Protein AF-A0A9E9LZF0-F1 (afdb_monomer_lite)

Structure (mmCIF, N/CA/C/O backbone):
data_AF-A0A9E9LZF0-F1
#
_entry.id   AF-A0A9E9LZF0-F1
#
loop_
_atom_site.group_PDB
_atom_site.id
_atom_site.type_symbol
_atom_site.label_atom_id
_atom_site.label_alt_id
_atom_site.label_comp_id
_atom_site.label_asym_id
_atom_site.label_entity_id
_atom_site.label_seq_id
_atom_site.pdbx_PDB_ins_code
_atom_site.Cartn_x
_atom_site.Cartn_y
_atom_site.Cartn_z
_atom_site.occupancy
_atom_site.B_iso_or_equiv
_atom_site.auth_seq_id
_atom_site.auth_comp_id
_atom_site.auth_asym_id
_atom_site.auth_atom_id
_atom_site.pdbx_PDB_model_num
ATOM 1 N N . MET A 1 1 ? 22.174 2.435 -9.859 1.00 89.44 1 MET A N 1
ATOM 2 C CA . MET A 1 1 ? 22.225 1.382 -10.898 1.00 89.44 1 MET A CA 1
ATOM 3 C C . MET A 1 1 ? 23.054 1.919 -12.052 1.00 89.44 1 MET A C 1
ATOM 5 O O . MET A 1 1 ? 22.879 3.088 -12.368 1.00 89.44 1 MET A O 1
ATOM 9 N N . ASP A 1 2 ? 23.957 1.124 -12.627 1.00 94.62 2 ASP A N 1
ATOM 10 C CA . ASP A 1 2 ? 24.684 1.514 -13.844 1.00 94.62 2 ASP A CA 1
ATOM 11 C C . ASP A 1 2 ? 23.893 1.166 -15.119 1.00 94.62 2 ASP A C 1
ATOM 13 O O . ASP A 1 2 ? 22.931 0.394 -15.092 1.00 94.62 2 ASP A O 1
ATOM 17 N N . GLU A 1 3 ? 24.303 1.737 -16.249 1.00 94.44 3 GLU A N 1
ATOM 18 C CA . GLU A 1 3 ? 23.634 1.562 -17.542 1.00 94.44 3 GLU A CA 1
ATOM 19 C C . GLU A 1 3 ? 23.594 0.094 -17.998 1.00 94.44 3 GLU A C 1
ATOM 21 O O . GLU A 1 3 ? 22.570 -0.396 -18.475 1.00 94.44 3 GLU A O 1
ATOM 26 N N . LYS A 1 4 ? 24.677 -0.658 -17.769 1.00 95.75 4 LYS A N 1
ATOM 27 C CA . LYS A 1 4 ? 24.768 -2.083 -18.118 1.00 95.75 4 LYS A CA 1
ATOM 28 C C . LYS A 1 4 ? 23.733 -2.919 -17.362 1.00 95.75 4 LYS A C 1
ATOM 30 O O . LYS A 1 4 ? 23.148 -3.847 -17.923 1.00 95.75 4 LYS A O 1
ATOM 35 N N . THR A 1 5 ? 23.506 -2.605 -16.092 1.00 96.44 5 THR A N 1
ATOM 36 C CA . THR A 1 5 ? 22.507 -3.258 -15.243 1.00 96.44 5 THR A CA 1
ATOM 37 C C . THR A 1 5 ? 21.093 -2.884 -15.674 1.00 96.44 5 THR A C 1
ATOM 39 O O . THR A 1 5 ? 20.235 -3.766 -15.745 1.00 96.44 5 THR A O 1
ATOM 42 N N . ALA A 1 6 ? 20.856 -1.619 -16.033 1.00 95.94 6 ALA A N 1
ATOM 43 C CA . ALA A 1 6 ? 19.570 -1.177 -16.570 1.00 95.94 6 ALA A CA 1
ATOM 44 C C . ALA A 1 6 ? 19.224 -1.921 -17.873 1.00 95.94 6 ALA A C 1
ATOM 46 O O . ALA A 1 6 ? 18.156 -2.522 -17.968 1.00 95.94 6 ALA A O 1
ATOM 47 N N . ILE A 1 7 ? 20.161 -2.003 -18.825 1.00 96.44 7 ILE A N 1
ATOM 48 C CA . ILE A 1 7 ? 19.982 -2.749 -20.085 1.00 96.44 7 ILE A CA 1
ATOM 49 C C . ILE A 1 7 ? 19.660 -4.225 -19.823 1.00 96.44 7 ILE A C 1
ATOM 51 O O . ILE A 1 7 ? 18.734 -4.775 -20.416 1.00 96.44 7 ILE A O 1
ATOM 55 N N . ARG A 1 8 ? 20.399 -4.885 -18.920 1.00 97.25 8 ARG A N 1
ATOM 56 C CA . ARG A 1 8 ? 20.135 -6.290 -18.560 1.00 97.25 8 ARG A CA 1
ATOM 57 C C . ARG A 1 8 ? 18.734 -6.488 -17.991 1.00 97.25 8 ARG A C 1
ATOM 59 O O . ARG A 1 8 ? 18.087 -7.468 -18.342 1.00 97.25 8 ARG A O 1
ATOM 66 N N . THR A 1 9 ? 18.287 -5.565 -17.146 1.00 97.38 9 THR A N 1
ATOM 67 C CA . THR A 1 9 ? 16.958 -5.603 -16.523 1.00 97.38 9 THR A CA 1
ATOM 68 C C . THR A 1 9 ? 15.858 -5.486 -17.580 1.00 97.38 9 THR A C 1
ATOM 70 O O . THR A 1 9 ? 14.936 -6.293 -17.602 1.00 97.38 9 THR A O 1
ATOM 73 N N . ILE A 1 10 ? 15.997 -4.553 -18.524 1.00 97.81 10 ILE A N 1
ATOM 74 C CA . ILE A 1 10 ? 15.029 -4.358 -19.614 1.00 97.81 10 ILE A CA 1
ATOM 75 C C . ILE A 1 10 ? 15.016 -5.545 -20.582 1.00 97.81 10 ILE A C 1
ATOM 77 O O . ILE A 1 10 ? 13.952 -6.001 -20.989 1.00 97.81 10 ILE A O 1
ATOM 81 N N . ASN A 1 11 ? 16.185 -6.097 -20.917 1.00 97.69 11 ASN A N 1
ATOM 82 C CA . ASN A 1 11 ? 16.273 -7.294 -21.757 1.00 97.69 11 ASN A CA 1
ATOM 83 C C . ASN A 1 11 ? 15.667 -8.528 -21.080 1.00 97.69 11 ASN A C 1
ATOM 85 O O . ASN A 1 11 ? 15.156 -9.410 -21.762 1.00 97.69 11 ASN A O 1
ATOM 89 N N . TRP A 1 12 ? 15.745 -8.614 -19.753 1.00 97.81 12 TRP A N 1
ATOM 90 C CA . TRP A 1 12 ? 15.084 -9.672 -18.999 1.00 97.81 12 TRP A CA 1
ATOM 91 C C . TRP A 1 12 ? 13.557 -9.529 -19.055 1.00 97.81 12 TRP A C 1
ATOM 93 O O . TRP A 1 12 ? 12.905 -10.502 -19.419 1.00 97.81 12 TRP A O 1
ATOM 103 N N . LEU A 1 13 ? 13.008 -8.329 -18.826 1.00 97.69 13 LEU A N 1
ATOM 104 C CA . LEU A 1 13 ? 11.565 -8.075 -18.972 1.00 97.69 13 LEU A CA 1
ATOM 105 C C . LEU A 1 13 ? 11.061 -8.398 -20.379 1.00 97.69 13 LEU A C 1
ATOM 107 O O . LEU A 1 13 ? 10.050 -9.071 -20.527 1.00 97.69 13 LEU A O 1
ATOM 111 N N . ARG A 1 14 ? 11.807 -8.000 -21.415 1.00 97.69 14 ARG A N 1
ATOM 112 C CA . ARG A 1 14 ? 11.469 -8.334 -22.805 1.00 97.69 14 ARG A CA 1
ATOM 113 C C . ARG A 1 14 ? 11.350 -9.843 -23.029 1.00 97.69 14 ARG A C 1
ATOM 115 O O . ARG A 1 14 ? 10.426 -10.290 -23.686 1.00 97.69 14 ARG A O 1
ATOM 122 N N . ARG A 1 15 ? 12.265 -10.636 -22.466 1.00 97.75 15 ARG A N 1
ATOM 123 C CA . ARG A 1 15 ? 12.218 -12.102 -22.597 1.00 97.75 15 ARG A CA 1
ATOM 124 C C . ARG A 1 15 ? 11.031 -12.723 -21.868 1.00 97.75 15 ARG A C 1
ATOM 126 O O . ARG A 1 15 ? 10.563 -13.767 -22.305 1.00 97.75 15 ARG A O 1
ATOM 133 N N . LEU A 1 16 ? 10.609 -12.148 -20.742 1.00 97.25 16 LEU A N 1
ATOM 134 C CA . LEU A 1 16 ? 9.408 -12.604 -20.038 1.00 97.25 16 LEU A CA 1
ATOM 135 C C . LEU A 1 16 ? 8.158 -12.312 -20.866 1.00 97.25 16 LEU A C 1
ATOM 137 O O . LEU A 1 16 ? 7.323 -13.192 -21.045 1.00 97.25 16 LEU A O 1
ATOM 141 N N . ASP A 1 17 ? 8.079 -11.108 -21.424 1.00 95.56 17 ASP A N 1
ATOM 142 C CA . ASP A 1 17 ? 6.998 -10.685 -22.310 1.00 95.56 17 ASP A CA 1
ATOM 143 C C . ASP A 1 17 ? 6.891 -11.577 -23.561 1.00 95.56 17 ASP A C 1
ATOM 145 O O . ASP A 1 17 ? 5.844 -12.168 -23.806 1.00 95.56 17 ASP A O 1
ATOM 149 N N . GLU A 1 18 ? 8.004 -11.809 -24.267 1.00 95.81 18 GLU A N 1
ATOM 150 C CA . GLU A 1 18 ? 8.071 -12.692 -25.447 1.00 95.81 18 GLU A CA 1
ATOM 151 C C . GLU A 1 18 ? 7.594 -14.131 -25.162 1.00 95.81 18 GLU A C 1
ATOM 153 O O . GLU A 1 18 ? 7.150 -14.838 -26.069 1.00 95.81 18 GLU A O 1
ATOM 158 N N . LYS A 1 19 ? 7.686 -14.582 -23.905 1.00 96.75 19 LYS A N 1
ATOM 159 C CA . LYS A 1 19 ? 7.234 -15.907 -23.460 1.00 96.75 19 LYS A CA 1
ATOM 160 C C . LYS A 1 19 ? 5.825 -15.918 -22.867 1.00 96.75 19 LYS A C 1
ATOM 162 O O . LYS A 1 19 ? 5.338 -16.995 -22.535 1.00 96.75 19 LYS A O 1
ATOM 167 N N . ASN A 1 20 ? 5.168 -14.765 -22.744 1.00 92.25 20 ASN A N 1
ATOM 168 C CA . ASN A 1 20 ? 3.937 -14.584 -21.966 1.00 92.25 20 ASN A CA 1
ATOM 169 C C . ASN A 1 20 ? 4.081 -15.021 -20.492 1.00 92.25 20 ASN A C 1
ATOM 171 O O . ASN A 1 20 ? 3.135 -15.524 -19.892 1.00 92.25 20 ASN A O 1
ATOM 175 N N . GLU A 1 21 ? 5.274 -14.846 -19.920 1.00 95.31 21 GLU A N 1
ATOM 176 C CA . GLU A 1 21 ? 5.611 -15.173 -18.524 1.00 95.31 21 GLU A CA 1
ATOM 177 C C . GLU A 1 21 ? 5.733 -13.915 -17.648 1.00 95.31 21 GLU A C 1
ATOM 179 O O . GLU A 1 21 ? 6.100 -14.017 -16.483 1.00 95.31 21 GLU A O 1
ATOM 184 N N . MET A 1 22 ? 5.484 -12.723 -18.201 1.00 95.75 22 MET A N 1
ATOM 185 C CA . MET A 1 22 ? 5.600 -11.476 -17.450 1.00 95.75 22 MET A CA 1
ATOM 186 C C . MET A 1 22 ? 4.438 -11.314 -16.469 1.00 95.75 22 MET A C 1
ATOM 188 O O . MET A 1 22 ? 3.269 -11.386 -16.853 1.00 95.75 22 MET A O 1
ATOM 192 N N . GLU A 1 23 ? 4.771 -11.014 -15.219 1.00 94.94 23 GLU A N 1
ATOM 193 C CA . GLU A 1 23 ? 3.824 -10.719 -14.151 1.00 94.94 23 GLU A CA 1
ATOM 194 C C . GLU A 1 23 ? 3.950 -9.263 -13.678 1.00 94.94 23 GLU A C 1
ATOM 196 O O . GLU A 1 23 ? 4.893 -8.526 -13.978 1.00 94.94 23 GLU A O 1
ATOM 201 N N . MET A 1 24 ? 2.956 -8.808 -12.922 1.00 94.25 24 MET A N 1
ATOM 202 C CA . MET A 1 24 ? 2.927 -7.459 -12.352 1.00 94.25 24 MET A CA 1
ATOM 203 C C . MET A 1 24 ? 4.058 -7.253 -11.328 1.00 94.25 24 MET A C 1
ATOM 205 O O . MET A 1 24 ? 4.663 -6.179 -11.237 1.00 94.25 24 MET A O 1
ATOM 209 N N . GLU A 1 25 ? 4.391 -8.317 -10.611 1.00 95.62 25 GLU A N 1
ATOM 210 C CA . GLU A 1 25 ? 5.455 -8.417 -9.628 1.00 95.62 25 GLU A CA 1
ATOM 211 C C . GLU A 1 25 ? 6.838 -8.159 -10.242 1.00 95.62 25 GLU A C 1
ATOM 213 O O . GLU A 1 25 ? 7.700 -7.586 -9.568 1.00 95.62 25 GLU A O 1
ATOM 218 N N . ASP A 1 26 ? 7.045 -8.496 -11.520 1.00 96.50 26 ASP A N 1
ATOM 219 C CA . ASP A 1 26 ? 8.299 -8.236 -12.236 1.00 96.50 26 ASP A CA 1
ATOM 220 C C . ASP A 1 26 ? 8.538 -6.734 -12.431 1.00 96.50 26 ASP A C 1
ATOM 222 O O . ASP A 1 26 ? 9.658 -6.241 -12.258 1.00 96.50 26 ASP A O 1
ATOM 226 N N . LEU A 1 27 ? 7.475 -5.976 -12.724 1.00 97.19 27 LEU A N 1
ATOM 227 C CA . LEU A 1 27 ? 7.529 -4.515 -12.807 1.00 97.19 27 LEU A CA 1
ATOM 228 C C . LEU A 1 27 ? 7.707 -3.893 -11.420 1.00 97.19 27 LEU A C 1
ATOM 230 O O . LEU A 1 27 ? 8.538 -2.999 -11.236 1.00 97.19 27 LEU A O 1
ATOM 234 N N . LEU A 1 28 ? 6.976 -4.387 -10.419 1.00 96.38 28 LEU A N 1
ATOM 235 C CA . LEU A 1 28 ? 7.110 -3.919 -9.040 1.00 96.38 28 LEU A CA 1
ATOM 236 C C . LEU A 1 28 ? 8.494 -4.207 -8.453 1.00 96.38 28 LEU A C 1
ATOM 238 O O . LEU A 1 28 ? 8.990 -3.419 -7.649 1.00 96.38 28 LEU A O 1
ATOM 242 N N . ALA A 1 29 ? 9.179 -5.271 -8.871 1.00 95.75 29 ALA A N 1
ATOM 243 C CA . ALA A 1 29 ? 10.539 -5.558 -8.423 1.00 95.75 29 ALA A CA 1
ATOM 244 C C . ALA A 1 29 ? 11.522 -4.415 -8.742 1.00 95.75 29 ALA A C 1
ATOM 246 O O . ALA A 1 29 ? 12.487 -4.210 -7.995 1.00 95.75 29 ALA A O 1
ATOM 247 N N . LEU A 1 30 ? 11.258 -3.626 -9.790 1.00 96.75 30 LEU A N 1
ATOM 248 C CA . LEU A 1 30 ? 12.085 -2.480 -10.171 1.00 96.75 30 LEU A CA 1
ATOM 249 C C . LEU A 1 30 ? 12.088 -1.372 -9.110 1.00 96.75 30 LEU A C 1
ATOM 251 O O . LEU A 1 30 ? 13.109 -0.706 -8.921 1.00 96.75 30 LEU A O 1
ATOM 255 N N . VAL A 1 31 ? 10.996 -1.209 -8.352 1.00 96.25 31 VAL A N 1
ATOM 256 C CA . VAL A 1 31 ? 10.892 -0.161 -7.317 1.00 96.25 31 VAL A CA 1
ATOM 257 C C . VAL A 1 31 ? 11.812 -0.427 -6.124 1.00 96.25 31 VAL A C 1
ATOM 259 O O . VAL A 1 31 ? 12.130 0.487 -5.374 1.00 96.25 31 VAL A O 1
ATOM 262 N N . LYS A 1 32 ? 12.315 -1.659 -5.961 1.00 93.94 32 LYS A N 1
ATOM 263 C CA . LYS A 1 32 ? 13.282 -2.004 -4.904 1.00 93.94 32 LYS A CA 1
ATOM 264 C C . LYS A 1 32 ? 14.696 -1.503 -5.205 1.00 93.94 32 LYS A C 1
ATOM 266 O O . LYS A 1 32 ? 15.525 -1.421 -4.300 1.00 93.94 32 LYS A O 1
ATOM 271 N N . LYS A 1 33 ? 15.001 -1.210 -6.472 1.00 94.44 33 LYS A N 1
ATOM 272 C CA . LYS A 1 33 ? 16.289 -0.663 -6.928 1.00 94.44 33 LYS A CA 1
ATOM 273 C C . LYS A 1 33 ? 16.030 0.435 -7.966 1.00 94.44 33 LYS A C 1
ATOM 275 O O . LYS A 1 33 ? 16.408 0.262 -9.129 1.00 94.44 33 LYS A O 1
ATOM 280 N N . PRO A 1 34 ? 15.381 1.543 -7.564 1.00 95.12 34 PRO A N 1
ATOM 281 C CA . PRO A 1 34 ? 14.906 2.545 -8.503 1.00 95.12 34 PRO A CA 1
ATOM 282 C C . PRO A 1 34 ? 16.075 3.194 -9.246 1.00 95.12 34 PRO A C 1
ATOM 284 O O . PRO A 1 34 ? 17.159 3.410 -8.693 1.00 95.12 34 PRO A O 1
ATOM 287 N N . SER A 1 35 ? 15.864 3.495 -10.525 1.00 96.69 35 SER A N 1
ATOM 288 C CA . SER A 1 35 ? 16.834 4.227 -11.333 1.00 96.69 35 SER A CA 1
ATOM 289 C C . SER A 1 35 ? 16.151 4.946 -12.492 1.00 96.69 35 SER A C 1
ATOM 291 O O . SER A 1 35 ? 15.463 4.282 -13.271 1.00 96.69 35 SER A O 1
ATOM 293 N N . PRO A 1 36 ? 16.420 6.249 -12.703 1.00 97.25 36 PRO A N 1
ATOM 294 C CA . PRO A 1 36 ? 15.895 6.979 -13.858 1.00 97.25 36 PRO A CA 1
ATOM 295 C C . PRO A 1 36 ? 16.278 6.344 -15.206 1.00 97.25 36 PRO A C 1
ATOM 297 O O . PRO A 1 36 ? 15.549 6.476 -16.186 1.00 97.25 36 PRO A O 1
ATOM 300 N N . LEU A 1 37 ? 17.388 5.592 -15.253 1.00 97.56 37 LEU A N 1
ATOM 301 C CA . LEU A 1 37 ? 17.854 4.880 -16.449 1.00 97.56 37 LEU A CA 1
ATOM 302 C C . LEU A 1 37 ? 16.886 3.786 -16.925 1.00 97.56 37 LEU A C 1
ATOM 304 O O . LEU A 1 37 ? 16.951 3.390 -18.086 1.00 97.56 37 LEU A O 1
ATOM 308 N N . LEU A 1 38 ? 15.994 3.296 -16.059 1.00 97.56 38 LEU A N 1
ATOM 309 C CA . LEU A 1 38 ? 14.992 2.290 -16.421 1.00 97.56 38 LEU A CA 1
ATOM 310 C C . LEU A 1 38 ? 13.792 2.899 -17.151 1.00 97.56 38 LEU A C 1
ATOM 312 O O . LEU A 1 38 ? 13.169 2.215 -17.958 1.00 97.56 38 LEU A O 1
ATOM 316 N N . ALA A 1 39 ? 13.471 4.172 -16.903 1.00 97.25 39 ALA A N 1
ATOM 317 C CA . ALA A 1 39 ? 12.173 4.730 -17.266 1.00 97.25 39 ALA A CA 1
ATOM 318 C C . ALA A 1 39 ? 11.958 4.825 -18.785 1.00 97.25 39 ALA A C 1
ATOM 320 O O . ALA A 1 39 ? 10.992 4.285 -19.321 1.00 97.25 39 ALA A O 1
ATOM 321 N N . LYS A 1 40 ? 12.877 5.466 -19.520 1.00 97.31 40 LYS A N 1
ATOM 322 C CA . LYS A 1 40 ? 12.758 5.582 -20.985 1.00 97.31 40 LYS A CA 1
ATOM 323 C C . LYS A 1 40 ? 12.773 4.210 -21.688 1.00 97.31 40 LYS A C 1
ATOM 325 O O . LYS A 1 40 ? 11.885 3.981 -22.509 1.00 97.31 40 LYS A O 1
ATOM 330 N N . PRO A 1 41 ? 13.706 3.287 -21.385 1.00 97.69 41 PRO A N 1
ATOM 331 C CA . PRO A 1 41 ? 13.673 1.939 -21.950 1.00 97.69 41 PRO A CA 1
ATOM 332 C C . PRO A 1 41 ? 12.402 1.149 -21.622 1.00 97.69 41 PRO A C 1
ATOM 334 O O . PRO A 1 41 ? 11.897 0.458 -22.500 1.00 97.69 41 PRO A O 1
ATOM 337 N N . LEU A 1 42 ? 11.867 1.267 -20.402 1.00 98.06 42 LEU A N 1
ATOM 338 C CA . LEU A 1 42 ? 10.641 0.572 -20.004 1.00 98.06 42 LEU A CA 1
ATOM 339 C C . LEU A 1 42 ? 9.417 1.102 -20.761 1.00 98.06 42 LEU A C 1
ATOM 341 O O . LEU A 1 42 ? 8.625 0.311 -21.260 1.00 98.06 42 LEU A O 1
ATOM 345 N N . ARG A 1 43 ? 9.298 2.425 -20.935 1.00 97.31 43 ARG A N 1
ATOM 346 C CA . ARG A 1 43 ? 8.242 3.021 -21.775 1.00 97.31 43 ARG A CA 1
ATOM 347 C C . ARG A 1 43 ? 8.345 2.591 -23.236 1.00 97.31 43 ARG A C 1
ATOM 349 O O . ARG A 1 43 ? 7.325 2.394 -23.886 1.00 97.31 43 ARG A O 1
ATOM 356 N N . ASN A 1 44 ? 9.565 2.464 -23.759 1.00 97.44 44 ASN A N 1
ATOM 357 C CA . ASN A 1 44 ? 9.771 1.957 -25.114 1.00 97.44 44 ASN A CA 1
ATOM 358 C C . ASN A 1 44 ? 9.353 0.489 -25.217 1.00 97.44 44 ASN A C 1
ATOM 360 O O . ASN A 1 44 ? 8.574 0.171 -26.101 1.00 97.44 44 ASN A O 1
ATOM 364 N N . LEU A 1 45 ? 9.777 -0.366 -24.279 1.00 97.31 45 LEU A N 1
ATOM 365 C CA . LEU A 1 45 ? 9.354 -1.768 -24.240 1.00 97.31 45 LEU A CA 1
ATOM 366 C C . LEU A 1 45 ? 7.827 -1.889 -24.182 1.00 97.31 45 LEU A C 1
ATOM 368 O O . LEU A 1 45 ? 7.251 -2.612 -24.982 1.00 97.31 45 LEU A O 1
ATOM 372 N N . SER A 1 46 ? 7.177 -1.121 -23.304 1.00 96.50 46 SER A N 1
ATOM 373 C CA . SER A 1 46 ? 5.718 -1.106 -23.180 1.00 96.50 46 SER A CA 1
ATOM 374 C C . SER A 1 46 ? 5.001 -0.735 -24.480 1.00 96.50 46 SER A C 1
ATOM 376 O O . SER A 1 46 ? 3.907 -1.234 -24.723 1.00 96.50 46 SER A O 1
ATOM 378 N N . ARG A 1 47 ? 5.585 0.154 -25.293 1.00 95.69 47 ARG A N 1
ATOM 379 C CA . ARG A 1 47 ? 5.035 0.549 -26.595 1.00 95.69 47 ARG A CA 1
ATOM 380 C C . ARG A 1 47 ? 5.314 -0.503 -27.664 1.00 95.69 47 ARG A C 1
ATOM 382 O O . ARG A 1 47 ? 4.418 -0.835 -28.426 1.00 95.69 47 ARG A O 1
ATOM 389 N N . ASP A 1 48 ? 6.548 -0.995 -27.722 1.00 94.88 48 ASP A N 1
ATOM 390 C CA . ASP A 1 48 ? 7.005 -1.952 -28.732 1.00 94.88 48 ASP A CA 1
ATOM 391 C C . ASP A 1 48 ? 6.283 -3.305 -28.594 1.00 94.88 48 ASP A C 1
ATOM 393 O O . ASP A 1 48 ? 6.035 -3.971 -29.595 1.00 94.88 48 ASP A O 1
ATOM 397 N N . ALA A 1 49 ? 5.927 -3.687 -27.363 1.00 92.25 49 ALA A N 1
ATOM 398 C CA . ALA A 1 49 ? 5.207 -4.916 -27.032 1.00 92.25 49 ALA A CA 1
ATOM 399 C C . ALA A 1 49 ? 3.669 -4.773 -27.029 1.00 92.25 49 ALA A C 1
ATOM 401 O O . ALA A 1 49 ? 2.975 -5.711 -26.648 1.00 92.25 49 ALA A O 1
ATOM 402 N N . ASP A 1 50 ? 3.128 -3.609 -27.416 1.00 92.62 50 ASP A N 1
ATOM 403 C CA . ASP A 1 50 ? 1.681 -3.317 -27.435 1.00 92.62 50 ASP A CA 1
ATOM 404 C C . ASP A 1 50 ? 0.955 -3.711 -26.131 1.00 92.62 50 ASP A C 1
ATOM 406 O O . ASP A 1 50 ? -0.118 -4.331 -26.111 1.00 92.62 50 ASP A O 1
ATOM 410 N N . TRP A 1 51 ? 1.584 -3.380 -24.998 1.00 94.88 51 TRP A N 1
ATOM 411 C CA . TRP A 1 51 ? 1.026 -3.684 -23.688 1.00 94.88 51 TRP A CA 1
ATOM 412 C C . TRP A 1 51 ? -0.347 -3.050 -23.517 1.00 94.88 51 TRP A C 1
ATOM 414 O O . TRP A 1 51 ? -0.616 -1.927 -23.946 1.00 94.88 51 TRP A O 1
ATOM 424 N N . GLN A 1 52 ? -1.226 -3.763 -22.821 1.00 91.56 52 GLN A N 1
ATOM 425 C CA . GLN A 1 52 ? -2.573 -3.274 -22.589 1.00 91.56 52 GLN A CA 1
ATOM 426 C C . GLN A 1 52 ? -2.575 -2.148 -21.546 1.00 91.56 52 GLN A C 1
ATOM 428 O O . GLN A 1 52 ? -1.916 -2.216 -20.503 1.00 91.56 52 GLN A O 1
ATOM 433 N N . GLY A 1 53 ? -3.337 -1.096 -21.847 1.00 91.25 53 GLY A N 1
ATOM 434 C CA . GLY A 1 53 ? -3.641 -0.005 -20.923 1.00 91.25 53 GLY A CA 1
ATOM 435 C C . GLY A 1 53 ? -4.698 -0.379 -19.886 1.00 91.25 53 GLY A C 1
ATOM 436 O O . GLY A 1 53 ? -5.106 -1.536 -19.775 1.00 91.25 53 GLY A O 1
ATOM 437 N N . LEU A 1 54 ? -5.165 0.621 -19.131 1.00 85.62 54 LEU A N 1
ATOM 438 C CA . LEU A 1 54 ? -6.341 0.464 -18.269 1.00 85.62 54 LEU A CA 1
ATOM 439 C C . LEU A 1 54 ? -7.536 -0.009 -19.104 1.00 85.62 54 LEU A C 1
ATOM 441 O O . LEU A 1 54 ? -7.821 0.547 -20.163 1.00 85.62 54 LEU A O 1
ATOM 445 N N . ASN A 1 55 ? -8.204 -1.056 -18.631 1.00 86.81 55 ASN A N 1
ATOM 446 C CA . ASN A 1 55 ? -9.280 -1.721 -19.348 1.00 86.81 55 ASN A CA 1
ATOM 447 C C . ASN A 1 55 ? -10.251 -2.391 -18.358 1.00 86.81 55 ASN A C 1
ATOM 449 O O . ASN A 1 55 ? -9.873 -2.682 -17.226 1.00 86.81 55 ASN A O 1
ATOM 453 N N . ASP A 1 56 ? -11.478 -2.668 -18.805 1.00 82.44 56 ASP A N 1
ATOM 454 C CA . ASP A 1 56 ? -12.518 -3.337 -18.002 1.00 82.44 56 ASP A CA 1
ATOM 455 C C . ASP A 1 56 ? -12.463 -4.877 -18.098 1.00 82.44 56 ASP A C 1
ATOM 457 O O . ASP A 1 56 ? -13.399 -5.574 -17.701 1.00 82.44 56 ASP A O 1
ATOM 461 N N . ARG A 1 57 ? -11.396 -5.440 -18.681 1.00 79.94 57 ARG A N 1
ATOM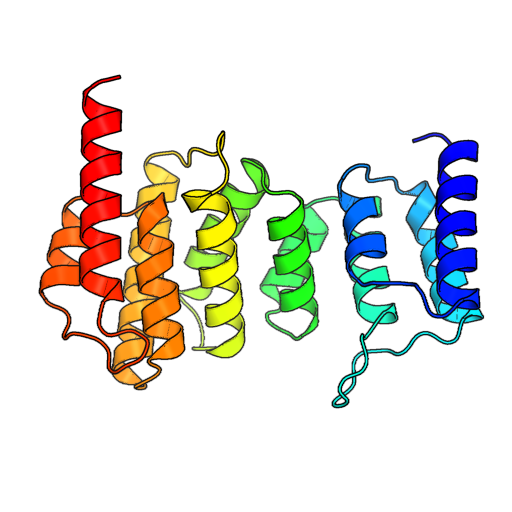 462 C CA . ARG A 1 57 ? -11.215 -6.889 -18.846 1.00 79.94 57 ARG A CA 1
ATOM 463 C C . ARG A 1 57 ? -10.328 -7.429 -17.724 1.00 79.94 57 ARG A C 1
ATOM 465 O O . ARG A 1 57 ? -9.614 -6.694 -17.052 1.00 79.94 57 ARG A O 1
ATOM 472 N N . LEU A 1 58 ? -10.324 -8.750 -17.549 1.00 79.25 58 LEU A N 1
ATOM 473 C CA . LEU A 1 58 ? -9.406 -9.446 -16.635 1.00 79.25 58 LEU A CA 1
ATOM 474 C C . LEU A 1 58 ? -7.987 -9.542 -17.230 1.00 79.25 58 LEU A C 1
ATOM 476 O O . LEU A 1 58 ? -7.388 -10.614 -17.253 1.00 79.25 58 LEU A O 1
ATOM 480 N N . ILE A 1 59 ? -7.477 -8.432 -17.768 1.00 85.00 59 ILE A N 1
ATOM 481 C CA . ILE A 1 59 ? -6.156 -8.326 -18.387 1.00 85.00 59 ILE A CA 1
ATOM 482 C C . ILE A 1 59 ? -5.343 -7.309 -17.596 1.00 85.00 59 ILE A C 1
ATOM 484 O O . ILE A 1 59 ? -5.797 -6.187 -17.359 1.00 85.00 59 ILE A O 1
ATOM 488 N N . ILE A 1 60 ? -4.126 -7.694 -17.210 1.00 86.31 60 ILE A N 1
ATOM 489 C CA . ILE A 1 60 ? -3.222 -6.827 -16.455 1.00 86.31 60 ILE A CA 1
ATOM 490 C C . ILE A 1 60 ? -2.896 -5.580 -17.298 1.00 86.31 60 ILE A C 1
ATOM 492 O O . ILE A 1 60 ? -2.405 -5.716 -18.421 1.00 86.31 60 ILE A O 1
ATOM 496 N N . PRO A 1 61 ? -3.133 -4.360 -16.779 1.00 93.19 61 PRO A N 1
ATOM 497 C CA . PRO A 1 61 ? -2.861 -3.126 -17.506 1.00 93.19 61 PRO A CA 1
ATOM 498 C C . PRO A 1 61 ? -1.368 -2.769 -17.415 1.00 93.19 61 PRO A C 1
ATOM 500 O O . PRO A 1 61 ? -0.981 -1.853 -16.684 1.00 93.19 61 PRO A O 1
ATOM 503 N N . PHE A 1 62 ? -0.506 -3.521 -18.105 1.00 95.50 62 PHE A N 1
ATOM 504 C CA . PHE A 1 62 ? 0.952 -3.381 -18.009 1.00 95.50 62 PHE A CA 1
ATOM 505 C C . PHE A 1 62 ? 1.468 -1.976 -18.354 1.00 95.50 62 PHE A C 1
ATOM 507 O O . PHE A 1 62 ? 2.438 -1.538 -17.738 1.00 95.50 62 PHE A O 1
ATOM 514 N N . VAL A 1 63 ? 0.795 -1.221 -19.233 1.00 96.25 63 VAL A N 1
ATOM 515 C CA . VAL A 1 63 ? 1.152 0.192 -19.498 1.00 96.25 63 VAL A CA 1
ATOM 516 C C . VAL A 1 63 ? 1.022 1.035 -18.230 1.00 96.25 63 VAL A C 1
ATOM 518 O O . VAL A 1 63 ? 1.930 1.782 -17.879 1.00 96.25 63 VAL A O 1
ATOM 521 N N . ALA A 1 64 ? -0.083 0.882 -17.495 1.00 95.31 64 ALA A N 1
ATOM 522 C CA . ALA A 1 64 ? -0.337 1.663 -16.288 1.00 95.31 64 ALA A CA 1
ATOM 523 C C . ALA A 1 64 ? 0.658 1.314 -15.168 1.00 95.31 64 ALA A C 1
ATOM 525 O O . ALA A 1 64 ? 1.123 2.196 -14.444 1.00 95.31 64 ALA A O 1
ATOM 526 N N . TRP A 1 65 ? 1.031 0.036 -15.052 1.00 96.75 65 TRP A N 1
ATOM 527 C CA . TRP A 1 65 ? 2.096 -0.394 -14.146 1.00 96.75 65 TRP A CA 1
ATOM 528 C C . TRP A 1 65 ? 3.453 0.192 -14.533 1.00 96.75 65 TRP A C 1
ATOM 530 O O . TRP A 1 65 ? 4.152 0.732 -13.673 1.00 96.75 65 TRP A O 1
ATOM 540 N N . ALA A 1 66 ? 3.809 0.135 -15.818 1.00 96.94 66 ALA A N 1
ATOM 541 C CA . ALA A 1 66 ? 5.039 0.719 -16.333 1.00 96.94 66 ALA A CA 1
ATOM 542 C C . ALA A 1 66 ? 5.103 2.225 -16.054 1.00 96.94 66 ALA A C 1
ATOM 544 O O . ALA A 1 66 ? 6.136 2.709 -15.593 1.00 96.94 66 ALA A O 1
ATOM 545 N N . ASP A 1 67 ? 4.005 2.956 -16.254 1.00 96.31 67 ASP A N 1
ATOM 546 C CA . ASP A 1 67 ? 3.927 4.396 -15.996 1.00 96.31 67 ASP A CA 1
ATOM 547 C C . ASP A 1 67 ? 4.170 4.740 -14.523 1.00 96.31 67 ASP A C 1
ATOM 549 O O . ASP A 1 67 ? 4.966 5.633 -14.217 1.00 96.31 67 ASP A O 1
ATOM 553 N N . VAL A 1 68 ? 3.540 4.010 -13.599 1.00 97.19 68 VAL A N 1
ATOM 554 C CA . VAL A 1 68 ? 3.703 4.228 -12.153 1.00 97.19 68 VAL A CA 1
ATOM 555 C C . VAL A 1 68 ? 5.124 3.878 -11.698 1.00 97.19 68 VAL A C 1
ATOM 557 O O . VAL A 1 68 ? 5.738 4.635 -10.939 1.00 97.19 68 VAL A O 1
ATOM 560 N N . VAL A 1 69 ? 5.693 2.778 -12.200 1.00 97.56 69 VAL A N 1
ATOM 561 C CA . VAL A 1 69 ? 7.080 2.384 -11.906 1.00 97.56 69 VAL A CA 1
ATOM 562 C C . VAL A 1 69 ? 8.075 3.395 -12.474 1.00 97.56 69 VAL A C 1
ATOM 564 O O . VAL A 1 69 ? 9.018 3.776 -11.778 1.00 97.56 69 VAL A O 1
ATOM 567 N N . CYS A 1 70 ? 7.866 3.877 -13.702 1.00 98.00 70 CYS A N 1
ATOM 568 C CA . CYS A 1 70 ? 8.697 4.922 -14.301 1.00 98.00 70 CYS A CA 1
ATOM 569 C C . CYS A 1 70 ? 8.638 6.211 -13.479 1.00 98.00 70 CYS A C 1
ATOM 571 O O . CYS A 1 70 ? 9.682 6.788 -13.184 1.00 98.00 70 CYS A O 1
ATOM 573 N N . ALA A 1 71 ? 7.440 6.629 -13.061 1.00 97.94 71 ALA A N 1
ATOM 574 C CA . ALA A 1 71 ? 7.262 7.828 -12.254 1.00 97.94 71 ALA A CA 1
ATOM 575 C C . ALA A 1 71 ? 8.023 7.740 -10.922 1.00 97.94 71 ALA A C 1
ATOM 577 O O . ALA A 1 71 ? 8.691 8.703 -10.539 1.00 97.94 71 ALA A O 1
ATOM 578 N N . TYR A 1 72 ? 7.995 6.577 -10.260 1.00 98.12 72 TYR A N 1
ATOM 579 C CA . TYR A 1 72 ? 8.803 6.330 -9.064 1.00 98.12 72 TYR A CA 1
ATOM 580 C C . TYR A 1 72 ? 10.307 6.316 -9.359 1.00 98.12 72 TYR A C 1
ATOM 582 O O . TYR A 1 72 ? 11.089 6.910 -8.623 1.00 98.12 72 TYR A O 1
ATOM 590 N N . CYS A 1 73 ? 10.731 5.668 -10.445 1.00 97.50 73 CYS A N 1
ATOM 591 C CA . CYS A 1 73 ? 12.142 5.608 -10.826 1.00 97.50 73 CYS A CA 1
ATOM 592 C C . CYS A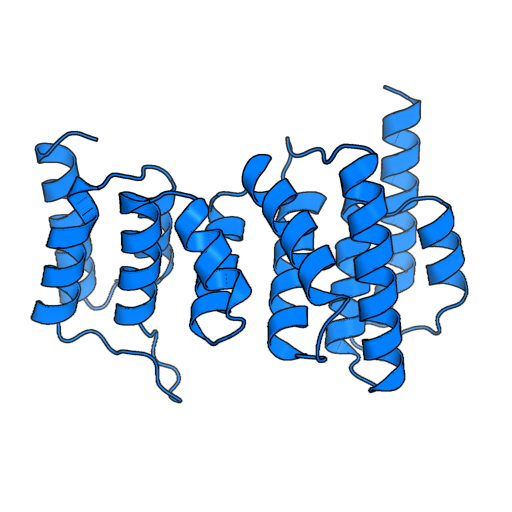 1 73 ? 12.738 6.990 -11.130 1.00 97.50 73 CYS A C 1
ATOM 594 O O . CYS A 1 73 ? 13.927 7.194 -10.896 1.00 97.50 73 CYS A O 1
ATOM 596 N N . GLU A 1 74 ? 11.936 7.915 -11.657 1.00 97.50 74 GLU A N 1
ATOM 597 C CA . GLU A 1 74 ? 12.364 9.271 -12.019 1.00 97.50 74 GLU A CA 1
ATOM 598 C C . GLU A 1 74 ? 12.267 10.260 -10.853 1.00 97.50 74 GLU A C 1
ATOM 600 O O . GLU A 1 74 ? 13.173 11.068 -10.671 1.00 97.50 74 GLU A O 1
ATOM 605 N N . ASN A 1 75 ? 11.189 10.201 -10.064 1.00 97.62 75 ASN A N 1
ATOM 606 C CA . ASN A 1 75 ? 10.833 11.254 -9.101 1.00 97.62 75 ASN A CA 1
ATOM 607 C C . ASN A 1 75 ? 10.646 10.743 -7.659 1.00 97.62 75 ASN A C 1
ATOM 609 O O . ASN A 1 75 ? 10.267 11.502 -6.760 1.00 97.62 75 ASN A O 1
ATOM 613 N N . GLY A 1 76 ? 10.884 9.453 -7.422 1.00 96.44 76 GLY A N 1
ATOM 614 C CA . GLY A 1 76 ? 10.750 8.824 -6.114 1.00 96.44 76 GLY A CA 1
ATOM 615 C C . GLY A 1 76 ? 9.326 8.878 -5.559 1.00 96.44 76 GLY A C 1
ATOM 616 O O . GLY A 1 76 ? 8.333 8.904 -6.292 1.00 96.44 76 GLY A O 1
ATOM 617 N N . LEU A 1 77 ? 9.224 8.900 -4.228 1.00 96.44 77 LEU A N 1
ATOM 618 C CA . LEU A 1 77 ? 7.940 8.873 -3.524 1.00 96.44 77 LEU A CA 1
ATOM 619 C C . LEU A 1 77 ? 7.058 10.089 -3.806 1.00 96.44 77 LEU A C 1
ATOM 621 O O . LEU A 1 77 ? 5.840 9.955 -3.768 1.00 96.44 77 LEU A O 1
ATOM 625 N N . SER A 1 78 ? 7.634 11.243 -4.150 1.00 96.81 78 SER A N 1
ATOM 626 C CA . SER A 1 78 ? 6.857 12.453 -4.449 1.00 96.81 78 SER A CA 1
ATOM 627 C C . SER A 1 78 ? 5.832 12.230 -5.572 1.00 96.81 78 SER A C 1
ATOM 629 O O . SER A 1 78 ? 4.672 12.630 -5.444 1.00 96.81 78 SER A O 1
ATOM 631 N N . ALA A 1 79 ? 6.213 11.504 -6.629 1.00 97.31 79 ALA A N 1
ATOM 632 C CA . ALA A 1 79 ? 5.304 11.150 -7.714 1.00 97.31 79 ALA A CA 1
ATOM 633 C C . ALA A 1 79 ? 4.249 10.126 -7.281 1.00 97.31 79 ALA A C 1
ATOM 635 O O . ALA A 1 79 ? 3.086 10.252 -7.662 1.00 97.31 79 ALA A O 1
ATOM 636 N N . ILE A 1 80 ? 4.624 9.153 -6.447 1.00 98.00 80 ILE A N 1
ATOM 637 C CA . ILE A 1 80 ? 3.694 8.146 -5.917 1.00 98.00 80 ILE A CA 1
ATOM 638 C C . ILE A 1 80 ? 2.642 8.789 -5.013 1.00 98.00 80 ILE A C 1
ATOM 640 O O . ILE A 1 80 ? 1.459 8.490 -5.154 1.00 98.00 80 ILE A O 1
ATOM 644 N N . ILE A 1 81 ? 3.037 9.732 -4.158 1.00 97.12 81 ILE A N 1
ATOM 645 C CA . ILE A 1 81 ? 2.116 10.514 -3.322 1.00 97.12 81 ILE A CA 1
ATOM 646 C C . ILE A 1 81 ? 1.144 11.302 -4.205 1.00 97.12 81 ILE A C 1
ATOM 648 O O . ILE A 1 81 ? -0.069 11.252 -3.992 1.00 97.12 81 ILE A O 1
ATOM 652 N N . ALA A 1 82 ? 1.656 12.007 -5.219 1.00 96.69 82 ALA A N 1
ATOM 653 C CA . ALA A 1 82 ? 0.824 12.778 -6.137 1.00 96.69 82 ALA A CA 1
ATOM 654 C C . ALA A 1 82 ? -0.179 11.889 -6.891 1.00 96.69 82 ALA A C 1
ATOM 656 O O . ALA A 1 82 ? -1.341 12.264 -7.029 1.00 96.69 82 ALA A O 1
ATOM 657 N N . MET A 1 83 ? 0.240 10.702 -7.338 1.00 96.88 83 MET A N 1
ATOM 658 C CA . MET A 1 83 ? -0.636 9.725 -7.991 1.00 96.88 83 MET A CA 1
ATOM 659 C C . MET A 1 83 ? -1.675 9.141 -7.029 1.00 96.88 83 MET A C 1
ATOM 661 O O . MET A 1 83 ? -2.846 9.056 -7.389 1.00 96.88 83 MET A O 1
ATOM 665 N N . ALA A 1 84 ? -1.293 8.783 -5.802 1.00 96.50 84 ALA A N 1
ATOM 666 C CA . ALA A 1 84 ? -2.216 8.251 -4.800 1.00 96.50 84 ALA A CA 1
ATOM 667 C C . ALA A 1 84 ? -3.307 9.269 -4.419 1.00 96.50 84 ALA A C 1
ATOM 669 O O . ALA A 1 84 ? -4.474 8.909 -4.276 1.00 96.50 84 ALA A O 1
ATOM 670 N N . ARG A 1 85 ? -2.959 10.560 -4.337 1.00 94.56 85 ARG A N 1
ATOM 671 C CA . ARG A 1 85 ? -3.900 11.646 -4.009 1.00 94.56 85 ARG A CA 1
ATOM 672 C C . ARG A 1 85 ? -4.942 11.948 -5.089 1.00 94.56 85 ARG A C 1
ATOM 674 O O . ARG A 1 85 ? -5.943 12.580 -4.764 1.00 94.56 85 ARG A O 1
ATOM 681 N N . LYS A 1 86 ? -4.749 11.508 -6.339 1.00 92.94 86 LYS A N 1
ATOM 682 C CA . LYS A 1 86 ? -5.751 11.679 -7.413 1.00 92.94 86 LYS A CA 1
ATOM 683 C C . LYS A 1 86 ? -7.009 10.839 -7.189 1.00 92.94 86 LYS A C 1
ATOM 685 O O . LYS A 1 86 ? -8.089 11.242 -7.610 1.00 92.94 86 LYS A O 1
ATOM 690 N N . ARG A 1 87 ? -6.861 9.709 -6.493 1.00 89.88 87 ARG A N 1
ATOM 691 C CA . ARG A 1 87 ? -7.909 8.730 -6.169 1.00 89.88 87 ARG A CA 1
ATOM 692 C C . ARG A 1 87 ? -8.653 8.215 -7.401 1.00 89.88 87 ARG A C 1
ATOM 694 O O . ARG A 1 87 ? -9.870 8.043 -7.391 1.00 89.88 87 ARG A O 1
ATOM 701 N N . ASP A 1 88 ? -7.887 7.979 -8.456 1.00 88.56 88 ASP A N 1
ATOM 702 C CA . ASP A 1 88 ? -8.313 7.330 -9.689 1.00 88.56 88 ASP A CA 1
ATOM 703 C C . ASP A 1 88 ? -7.780 5.883 -9.736 1.00 88.56 88 ASP A C 1
ATOM 705 O O . ASP A 1 88 ? -7.233 5.357 -8.762 1.00 88.56 88 ASP A O 1
ATOM 709 N N . HIS A 1 89 ? -7.928 5.209 -10.876 1.00 84.56 89 HIS A N 1
ATOM 710 C CA . HIS A 1 89 ? -7.422 3.845 -11.046 1.00 84.56 89 HIS A CA 1
ATOM 711 C C . HIS A 1 89 ? -5.899 3.732 -10.864 1.00 84.56 89 HIS A C 1
ATOM 713 O O . HIS A 1 89 ? -5.425 2.731 -10.324 1.00 84.56 89 HIS A O 1
ATOM 719 N N . LEU A 1 90 ? -5.125 4.756 -11.241 1.00 88.94 90 LEU A N 1
ATOM 720 C CA . LEU A 1 90 ? -3.670 4.763 -11.057 1.00 88.94 90 LEU A CA 1
ATOM 721 C C . LEU A 1 90 ? -3.294 4.901 -9.582 1.00 88.94 90 LEU A C 1
ATOM 723 O O . LEU A 1 90 ? -2.255 4.394 -9.160 1.00 88.94 90 LEU A O 1
ATOM 727 N N . SER A 1 91 ? -4.149 5.517 -8.765 1.00 93.56 91 SER A N 1
ATOM 728 C CA . SER A 1 91 ? -3.932 5.594 -7.321 1.00 93.56 91 SER A CA 1
ATOM 729 C C . SER A 1 91 ? -3.863 4.212 -6.666 1.00 93.56 91 SER A C 1
ATOM 731 O O . SER A 1 91 ? -3.068 4.021 -5.750 1.00 93.56 91 SER A O 1
ATOM 733 N N . HIS A 1 92 ? -4.609 3.216 -7.154 1.00 93.94 92 HIS A N 1
ATOM 734 C CA . HIS A 1 92 ? -4.507 1.839 -6.648 1.00 93.94 92 HIS A CA 1
ATOM 735 C C . HIS A 1 92 ? -3.132 1.213 -6.918 1.00 93.94 92 HIS A C 1
ATOM 737 O O . HIS A 1 92 ? -2.601 0.499 -6.065 1.00 93.94 92 HIS A O 1
ATOM 743 N N . LEU A 1 93 ? -2.550 1.509 -8.082 1.00 95.38 93 LEU A N 1
ATOM 744 C CA . LEU A 1 93 ? -1.211 1.065 -8.469 1.00 95.38 93 LEU A CA 1
ATOM 745 C C . LEU A 1 93 ? -0.135 1.780 -7.642 1.00 95.38 93 LEU A C 1
ATOM 747 O O . LEU A 1 93 ? 0.802 1.150 -7.158 1.00 95.38 93 LEU A O 1
ATOM 751 N N . ALA A 1 94 ? -0.310 3.081 -7.394 1.00 97.44 94 ALA A N 1
ATOM 752 C CA . ALA A 1 94 ? 0.562 3.853 -6.512 1.00 97.44 94 ALA A CA 1
ATOM 753 C C . ALA A 1 94 ? 0.574 3.285 -5.079 1.00 97.44 94 ALA A C 1
ATOM 755 O O . ALA A 1 94 ? 1.639 3.132 -4.481 1.00 97.44 94 ALA A O 1
ATOM 756 N N . LEU A 1 95 ? -0.589 2.887 -4.546 1.00 97.75 95 LEU A N 1
ATOM 757 C CA . LEU A 1 95 ? -0.673 2.201 -3.251 1.00 97.75 95 LEU A CA 1
ATOM 758 C C . LEU A 1 95 ? 0.058 0.849 -3.264 1.00 97.75 95 LEU A C 1
ATOM 760 O O . LEU A 1 95 ? 0.710 0.506 -2.282 1.00 97.75 95 LEU A O 1
ATOM 764 N N . ALA A 1 96 ? 0.013 0.098 -4.367 1.00 96.38 96 ALA A N 1
ATOM 765 C CA . ALA A 1 96 ? 0.766 -1.150 -4.494 1.00 96.38 96 ALA A CA 1
ATOM 766 C C . ALA A 1 96 ? 2.293 -0.934 -4.515 1.00 96.38 96 ALA A C 1
ATOM 768 O O . ALA A 1 96 ? 3.037 -1.768 -3.994 1.00 96.38 96 ALA A O 1
ATOM 769 N N . VAL A 1 97 ? 2.778 0.200 -5.036 1.00 97.75 97 VAL A N 1
ATOM 770 C CA . VAL A 1 97 ? 4.197 0.577 -4.905 1.00 97.75 97 VAL A CA 1
ATOM 771 C C . VAL A 1 97 ? 4.568 0.798 -3.438 1.00 97.75 97 VAL A C 1
ATOM 773 O O . VAL A 1 97 ? 5.560 0.233 -2.983 1.00 97.75 97 VAL A O 1
ATOM 776 N N . LEU A 1 98 ? 3.762 1.545 -2.674 1.00 97.75 98 LEU A N 1
ATOM 777 C CA . LEU A 1 98 ? 3.991 1.748 -1.232 1.00 97.75 98 LEU A CA 1
ATOM 778 C C . LEU A 1 98 ? 3.967 0.420 -0.458 1.00 97.75 98 LEU A C 1
ATOM 780 O O . LEU A 1 98 ? 4.811 0.178 0.405 1.00 97.75 98 LEU A O 1
ATOM 784 N N . GLU A 1 99 ? 3.036 -0.467 -0.813 1.00 96.69 99 GLU A N 1
ATOM 785 C CA . GLU A 1 99 ? 2.950 -1.828 -0.276 1.00 96.69 99 GLU A CA 1
ATOM 786 C C . GLU A 1 99 ? 4.217 -2.643 -0.566 1.00 96.69 99 GLU A C 1
ATOM 788 O O . GLU A 1 99 ? 4.709 -3.352 0.306 1.00 96.69 99 GLU A O 1
ATOM 793 N N . THR A 1 100 ? 4.776 -2.512 -1.771 1.00 96.38 100 THR A N 1
ATOM 794 C CA . THR A 1 100 ? 5.984 -3.234 -2.206 1.00 96.38 100 THR A CA 1
ATOM 795 C C . THR A 1 100 ? 7.247 -2.724 -1.528 1.00 96.38 100 THR A C 1
ATOM 797 O O . THR A 1 100 ? 8.134 -3.516 -1.195 1.00 96.38 100 THR A O 1
ATOM 800 N N . LEU A 1 101 ? 7.350 -1.405 -1.346 1.00 95.50 101 LEU A N 1
ATOM 801 C CA . LEU A 1 101 ? 8.476 -0.772 -0.663 1.00 95.50 101 LEU A CA 1
ATOM 802 C C . LEU A 1 101 ? 8.533 -1.182 0.807 1.00 95.50 101 LEU A C 1
ATOM 804 O O . LEU A 1 101 ? 9.628 -1.416 1.319 1.00 95.50 101 LEU A O 1
ATOM 808 N N . ASN A 1 102 ? 7.365 -1.300 1.452 1.00 95.19 102 ASN A N 1
ATOM 809 C CA . ASN A 1 102 ? 7.188 -1.833 2.803 1.00 95.19 102 ASN A CA 1
ATOM 810 C C . ASN A 1 102 ? 8.260 -1.346 3.793 1.00 95.19 102 ASN A C 1
ATOM 812 O O . ASN A 1 102 ? 8.962 -2.134 4.435 1.00 95.19 102 ASN A O 1
ATOM 816 N N . ASN A 1 103 ? 8.425 -0.029 3.875 1.00 94.81 103 ASN A N 1
ATOM 817 C CA . ASN A 1 103 ? 9.408 0.626 4.729 1.00 94.81 103 ASN A CA 1
ATOM 818 C C . ASN A 1 103 ? 8.760 1.758 5.543 1.00 94.81 103 ASN A C 1
ATOM 820 O O . ASN A 1 103 ? 7.580 2.064 5.372 1.00 94.81 103 ASN A O 1
ATOM 824 N N . GLN A 1 104 ? 9.538 2.357 6.448 1.00 95.75 104 GLN A N 1
ATOM 825 C CA . GLN A 1 104 ? 9.069 3.408 7.355 1.00 95.75 104 GLN A CA 1
ATOM 826 C C . GLN A 1 104 ? 8.449 4.595 6.598 1.00 95.75 104 GLN A C 1
ATOM 828 O O . GLN A 1 104 ? 7.329 4.991 6.898 1.00 95.75 104 GLN A O 1
ATOM 833 N N . GLU A 1 105 ? 9.123 5.084 5.559 1.00 95.44 105 GLU A N 1
ATOM 834 C CA . GLU A 1 105 ? 8.657 6.215 4.749 1.00 95.44 105 GLU A CA 1
ATOM 835 C C . GLU A 1 105 ? 7.321 5.907 4.046 1.00 95.44 105 GLU A C 1
ATOM 837 O O . GLU A 1 105 ? 6.420 6.739 3.995 1.00 95.44 105 GLU A O 1
ATOM 842 N N . SER A 1 106 ? 7.134 4.669 3.572 1.00 96.50 106 SER A N 1
ATOM 843 C CA . SER A 1 106 ? 5.858 4.231 2.986 1.00 96.50 106 SER A CA 1
ATOM 844 C C . SER A 1 106 ? 4.734 4.211 4.021 1.00 96.50 106 SER A C 1
ATOM 846 O O . SER A 1 106 ? 3.600 4.562 3.703 1.00 96.50 106 SER A O 1
ATOM 848 N N . ALA A 1 107 ? 5.028 3.816 5.263 1.00 97.12 107 ALA A N 1
ATOM 849 C CA . ALA A 1 107 ? 4.052 3.823 6.348 1.00 97.12 107 ALA A CA 1
ATOM 850 C C . ALA A 1 107 ? 3.607 5.248 6.712 1.00 97.12 107 ALA A C 1
ATOM 852 O O . ALA A 1 107 ? 2.411 5.484 6.889 1.00 97.12 107 ALA A O 1
ATOM 853 N N . GLU A 1 108 ? 4.552 6.185 6.780 1.00 96.94 108 GLU A N 1
ATOM 854 C CA . GLU A 1 108 ? 4.305 7.608 7.054 1.00 96.94 108 GLU A CA 1
ATOM 855 C C . GLU A 1 108 ? 3.452 8.241 5.947 1.00 96.94 108 GLU A C 1
ATOM 857 O O . GLU A 1 108 ? 2.434 8.877 6.227 1.00 96.94 108 GLU A O 1
ATOM 862 N N . VAL A 1 109 ? 3.777 7.959 4.680 1.00 97.56 109 VAL A N 1
ATOM 863 C CA . VAL A 1 109 ? 2.969 8.385 3.527 1.00 97.56 109 VAL A CA 1
ATOM 864 C C . VAL A 1 109 ? 1.549 7.821 3.591 1.00 97.56 109 VAL A C 1
ATOM 866 O O . VAL A 1 109 ? 0.584 8.523 3.293 1.00 97.56 109 VAL A O 1
ATOM 869 N N . LEU A 1 110 ? 1.375 6.556 3.971 1.00 97.94 110 LEU A N 1
ATOM 870 C CA . LEU A 1 110 ? 0.036 5.973 4.082 1.00 97.94 110 LEU A CA 1
ATOM 871 C C . LEU A 1 110 ? -0.766 6.596 5.238 1.00 97.94 110 LEU A C 1
ATOM 873 O O . LEU A 1 110 ? -1.982 6.747 5.105 1.00 97.94 110 LEU A O 1
ATOM 877 N N . ALA A 1 111 ? -0.112 6.995 6.335 1.00 97.06 111 ALA A N 1
ATOM 878 C CA . ALA A 1 111 ? -0.744 7.756 7.415 1.00 97.06 111 ALA A CA 1
ATOM 879 C C . ALA A 1 111 ? -1.209 9.145 6.935 1.00 97.06 111 ALA A C 1
ATOM 881 O O . ALA A 1 111 ? -2.354 9.519 7.204 1.00 97.06 111 ALA A O 1
ATOM 882 N N . ASP A 1 112 ? -0.378 9.859 6.160 1.00 96.31 112 ASP A N 1
ATOM 883 C CA . ASP A 1 112 ? -0.754 11.124 5.501 1.00 96.31 112 ASP A CA 1
ATOM 884 C C . ASP A 1 112 ? -1.975 10.934 4.588 1.00 96.31 112 ASP A C 1
ATOM 886 O O . ASP A 1 112 ? -2.958 11.666 4.676 1.00 96.31 112 ASP A O 1
ATOM 890 N N . LEU A 1 113 ? -1.946 9.914 3.723 1.00 96.56 113 LEU A N 1
ATOM 891 C CA . LEU A 1 113 ? -3.031 9.641 2.778 1.00 96.56 113 LEU A CA 1
ATOM 892 C C . LEU A 1 113 ? -4.348 9.293 3.486 1.00 96.56 113 LEU A C 1
ATOM 894 O O . LEU A 1 113 ? -5.419 9.661 2.995 1.00 96.56 113 LEU A O 1
ATOM 898 N N . LEU A 1 114 ? -4.297 8.585 4.620 1.00 96.00 114 LEU A N 1
ATOM 899 C CA . LEU A 1 114 ? -5.480 8.304 5.438 1.00 96.00 114 LEU A CA 1
ATOM 900 C C . LEU A 1 114 ? -6.097 9.594 5.982 1.00 96.00 114 LEU A C 1
ATOM 902 O O . LEU A 1 114 ? -7.309 9.786 5.853 1.00 96.00 114 LEU A O 1
ATOM 906 N N . GLU A 1 115 ? -5.276 10.470 6.559 1.00 94.44 115 GLU A N 1
ATOM 907 C CA . GLU A 1 115 ? -5.700 11.767 7.092 1.00 94.44 115 GLU A CA 1
ATOM 908 C C . GLU A 1 115 ? -6.312 12.654 5.998 1.00 94.44 115 GLU A C 1
ATOM 910 O O . GLU A 1 115 ? -7.444 13.124 6.148 1.00 94.44 115 GLU A O 1
ATOM 915 N N . ASP A 1 116 ? -5.632 12.773 4.854 1.00 91.62 116 ASP A N 1
ATOM 916 C CA . ASP A 1 116 ? -6.096 13.526 3.682 1.00 91.62 116 ASP A CA 1
ATOM 917 C C . ASP A 1 116 ? -7.437 12.999 3.138 1.00 91.62 116 ASP A C 1
ATOM 919 O O . ASP A 1 116 ? -8.237 13.749 2.578 1.00 91.62 116 ASP A O 1
ATOM 923 N N . THR A 1 117 ? -7.696 11.693 3.248 1.00 87.81 117 THR A N 1
ATOM 924 C CA . THR A 1 117 ? -8.911 11.077 2.686 1.00 87.81 117 THR A CA 1
ATOM 925 C C . THR A 1 117 ? -10.093 11.129 3.647 1.00 87.81 117 THR A C 1
ATOM 927 O O . THR A 1 117 ? -11.234 11.280 3.205 1.00 87.81 117 THR A O 1
ATOM 930 N N . ALA A 1 118 ? -9.850 11.088 4.958 1.00 79.31 118 ALA A N 1
ATOM 931 C CA . ALA A 1 118 ? -10.906 11.136 5.969 1.00 79.31 118 ALA A CA 1
ATOM 932 C C . ALA A 1 118 ? -11.738 12.436 5.941 1.00 79.31 118 ALA A C 1
ATOM 934 O O . ALA A 1 118 ? -12.856 12.452 6.453 1.00 79.31 118 ALA A O 1
ATOM 935 N N . THR A 1 119 ? -11.222 13.509 5.340 1.00 72.88 119 THR A N 1
ATOM 936 C CA . THR A 1 119 ? -11.857 14.839 5.271 1.00 72.88 119 THR A CA 1
ATOM 937 C C . THR A 1 119 ? -12.594 15.111 3.955 1.00 72.88 119 THR A C 1
ATOM 939 O O . THR A 1 119 ? -13.047 16.227 3.711 1.00 72.88 119 THR A O 1
ATOM 942 N N . THR A 1 120 ? -12.728 14.106 3.087 1.00 76.12 120 THR A N 1
ATOM 943 C CA . THR A 1 120 ? -13.175 14.282 1.694 1.00 76.12 120 THR A CA 1
ATOM 944 C C . THR A 1 120 ? -14.288 13.310 1.295 1.00 76.12 120 THR A C 1
ATOM 946 O O . THR A 1 120 ? -14.711 12.475 2.094 1.00 76.12 120 THR A O 1
ATOM 949 N N . THR A 1 121 ? -14.783 13.417 0.055 1.00 79.62 121 THR A N 1
ATOM 950 C CA . THR A 1 121 ? -15.859 12.570 -0.482 1.00 79.62 121 THR A CA 1
ATOM 951 C C . THR A 1 121 ? -15.569 11.080 -0.306 1.00 79.62 121 THR A C 1
ATOM 953 O O . THR A 1 121 ? -14.492 10.590 -0.642 1.00 79.62 121 THR A O 1
ATOM 956 N N . TYR A 1 122 ? -16.572 10.349 0.182 1.00 82.25 122 TYR A N 1
ATOM 957 C CA . TYR A 1 122 ? -16.503 8.911 0.412 1.00 82.25 122 TYR A CA 1
ATOM 958 C C . TYR A 1 122 ? -16.284 8.134 -0.899 1.00 82.25 122 TYR A C 1
ATOM 960 O O . TYR A 1 122 ? -17.179 8.041 -1.736 1.00 82.25 122 TYR A O 1
ATOM 968 N N . GLN A 1 123 ? -15.094 7.550 -1.058 1.00 89.06 123 GLN A N 1
ATOM 969 C CA . GLN A 1 123 ? -14.699 6.732 -2.211 1.00 89.06 123 GLN A CA 1
ATOM 970 C C . GLN A 1 123 ? -14.359 5.313 -1.748 1.00 89.06 123 GLN A C 1
ATOM 972 O O . GLN A 1 123 ? -13.214 5.001 -1.419 1.00 89.06 123 GLN A O 1
ATOM 977 N N . ALA A 1 124 ? -15.380 4.458 -1.681 1.00 92.00 124 ALA A N 1
ATOM 978 C CA . ALA A 1 124 ? -15.294 3.156 -1.024 1.00 92.00 124 ALA A CA 1
ATOM 979 C C . ALA A 1 124 ? -14.148 2.265 -1.534 1.00 92.00 124 ALA A C 1
ATOM 981 O O . ALA A 1 124 ? -13.414 1.714 -0.719 1.00 92.00 124 ALA A O 1
ATOM 982 N N . GLU A 1 125 ? -13.971 2.129 -2.852 1.00 92.88 125 GLU A N 1
ATOM 983 C CA . GLU A 1 125 ? -12.946 1.237 -3.416 1.00 92.88 125 GLU A CA 1
ATOM 984 C C . GLU A 1 125 ? -11.523 1.722 -3.129 1.00 92.88 125 GLU A C 1
ATOM 986 O O . GLU A 1 125 ? -10.676 0.940 -2.688 1.00 92.88 125 GLU A O 1
ATOM 991 N N . TYR A 1 126 ? -11.269 3.024 -3.278 1.00 95.06 126 TYR A N 1
ATOM 992 C CA . TYR A 1 126 ? -9.987 3.617 -2.906 1.00 95.06 126 TYR A CA 1
ATOM 993 C C . TYR A 1 126 ? -9.710 3.436 -1.407 1.00 95.06 126 TYR A C 1
ATOM 995 O O . TYR A 1 126 ? -8.638 2.969 -1.026 1.00 95.06 126 TYR A O 1
ATOM 1003 N N . LEU A 1 127 ? -10.700 3.712 -0.551 1.00 95.94 127 LEU A N 1
ATOM 1004 C CA . LEU A 1 127 ? -10.586 3.544 0.899 1.00 95.94 127 LEU A CA 1
ATOM 1005 C C . LEU A 1 127 ? -10.308 2.088 1.301 1.00 95.94 127 LEU A C 1
ATOM 1007 O O . LEU A 1 127 ? -9.497 1.856 2.200 1.00 95.94 127 LEU A O 1
ATOM 1011 N N . LYS A 1 128 ? -10.919 1.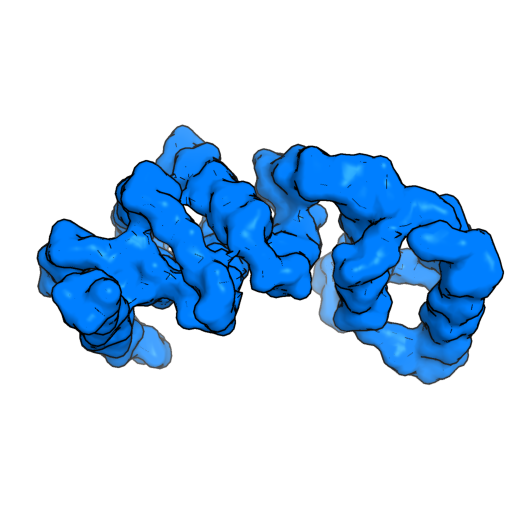101 0.630 1.00 96.50 128 LYS A N 1
ATOM 1012 C CA . LYS A 1 128 ? -10.637 -0.327 0.862 1.00 96.50 128 LYS A CA 1
ATOM 1013 C C . LYS A 1 128 ? -9.178 -0.646 0.553 1.00 96.50 128 LYS A C 1
ATOM 1015 O O . LYS A 1 128 ? -8.510 -1.260 1.388 1.00 96.50 128 LYS A O 1
ATOM 1020 N N . LYS A 1 129 ? -8.664 -0.214 -0.606 1.00 96.88 129 LYS A N 1
ATOM 1021 C CA . LYS A 1 129 ? -7.260 -0.454 -0.975 1.00 96.88 129 LYS A CA 1
ATOM 1022 C C . LYS A 1 129 ? -6.310 0.284 -0.033 1.00 96.88 129 LYS A C 1
ATOM 1024 O O . LYS A 1 129 ? -5.410 -0.353 0.497 1.00 96.88 129 LYS A O 1
ATOM 1029 N N . LEU A 1 130 ? -6.552 1.563 0.255 1.00 97.69 130 LEU A N 1
ATOM 1030 C CA . LEU A 1 130 ? -5.717 2.373 1.149 1.00 97.69 130 LEU A CA 1
ATOM 1031 C C . LEU A 1 130 ? -5.622 1.769 2.555 1.00 97.69 130 LEU A C 1
ATOM 1033 O O . LEU A 1 130 ? -4.523 1.559 3.060 1.00 97.69 130 LEU A O 1
ATOM 1037 N N . THR A 1 131 ? -6.755 1.441 3.180 1.00 97.31 131 THR A N 1
ATOM 1038 C CA . THR A 1 131 ? -6.773 0.859 4.536 1.00 97.31 131 THR A CA 1
ATOM 1039 C C . THR A 1 131 ? -6.164 -0.544 4.578 1.00 97.31 131 THR A C 1
ATOM 1041 O O . THR A 1 131 ? -5.469 -0.883 5.537 1.00 97.31 131 THR A O 1
ATOM 1044 N N . SER A 1 132 ? -6.358 -1.345 3.526 1.00 97.19 132 SER A N 1
ATOM 1045 C CA . SER A 1 132 ? -5.740 -2.673 3.415 1.00 97.19 132 SER A CA 1
ATOM 1046 C C . SER A 1 132 ? -4.225 -2.579 3.244 1.00 97.19 132 SER A C 1
ATOM 1048 O O . SER A 1 132 ? -3.494 -3.251 3.969 1.00 97.19 132 SER A O 1
ATOM 1050 N N . THR A 1 133 ? -3.746 -1.710 2.351 1.00 97.75 133 THR A N 1
ATOM 1051 C CA . THR A 1 133 ? -2.315 -1.450 2.151 1.00 97.75 133 THR A CA 1
ATOM 1052 C C . THR A 1 133 ? -1.680 -0.897 3.425 1.00 97.75 133 THR A C 1
ATOM 1054 O O . THR A 1 133 ? -0.638 -1.398 3.840 1.00 97.75 133 THR A O 1
ATOM 1057 N N . PHE A 1 134 ? -2.333 0.049 4.110 1.00 98.06 134 PHE A N 1
ATOM 1058 C CA . PHE A 1 134 ? -1.875 0.533 5.413 1.00 98.06 134 PHE A CA 1
ATOM 1059 C C . PHE A 1 134 ? -1.700 -0.619 6.402 1.00 98.06 134 PHE A C 1
ATOM 1061 O O . PHE A 1 134 ? -0.607 -0.795 6.928 1.00 98.06 134 PHE A O 1
ATOM 1068 N N . ASN A 1 135 ? -2.723 -1.462 6.596 1.00 97.12 135 ASN A N 1
ATOM 1069 C CA . ASN A 1 135 ? -2.627 -2.634 7.470 1.00 97.12 135 ASN A CA 1
ATOM 1070 C C . ASN A 1 135 ? -1.453 -3.556 7.101 1.00 97.12 135 ASN A C 1
ATOM 1072 O O . ASN A 1 135 ? -0.737 -4.006 7.993 1.00 97.12 135 ASN A O 1
ATOM 1076 N N . LEU A 1 136 ? -1.267 -3.863 5.814 1.00 96.12 136 LEU A N 1
ATOM 1077 C CA . LEU A 1 136 ? -0.190 -4.746 5.362 1.00 96.12 136 LEU A CA 1
ATOM 1078 C C . LEU A 1 136 ? 1.185 -4.183 5.731 1.00 96.12 136 LEU A C 1
ATOM 1080 O O . LEU A 1 136 ? 2.009 -4.906 6.292 1.00 96.12 136 LEU A O 1
ATOM 1084 N N . VAL A 1 137 ? 1.390 -2.886 5.512 1.00 96.75 137 VAL A N 1
ATOM 1085 C CA . VAL A 1 137 ? 2.646 -2.207 5.839 1.00 96.75 137 VAL A CA 1
ATOM 1086 C C . VAL A 1 137 ? 2.833 -2.103 7.358 1.00 96.75 137 VAL A C 1
ATOM 1088 O O . VAL A 1 137 ? 3.817 -2.607 7.896 1.00 96.75 137 VAL A O 1
ATOM 1091 N N . VAL A 1 138 ? 1.878 -1.527 8.095 1.00 94.69 138 VAL A N 1
ATOM 1092 C CA . VAL A 1 138 ? 2.081 -1.213 9.523 1.00 94.69 138 VAL A CA 1
ATOM 1093 C C . VAL A 1 138 ? 1.960 -2.413 10.462 1.00 94.69 138 VAL A C 1
ATOM 1095 O O . VAL A 1 138 ? 2.548 -2.403 11.541 1.00 94.69 138 VAL A O 1
ATOM 1098 N N . SER A 1 139 ? 1.198 -3.447 10.094 1.00 92.31 139 SER A N 1
ATOM 1099 C CA . SER A 1 139 ? 0.978 -4.610 10.967 1.00 92.31 139 SER A CA 1
ATOM 1100 C C . SER A 1 139 ? 1.961 -5.749 10.704 1.00 92.31 139 SER A C 1
ATOM 1102 O O . SER A 1 139 ? 2.189 -6.562 11.603 1.00 92.31 139 SER A O 1
ATOM 1104 N N . PHE A 1 140 ? 2.517 -5.843 9.491 1.00 89.50 140 PHE A N 1
ATOM 1105 C CA . PHE A 1 140 ? 3.396 -6.949 9.086 1.00 89.50 140 PHE A CA 1
ATOM 1106 C C . PHE A 1 140 ? 4.818 -6.503 8.708 1.00 89.50 140 PHE A C 1
ATOM 1108 O O . PHE A 1 140 ? 5.714 -7.350 8.622 1.00 89.50 140 PHE A O 1
ATOM 1115 N N . GLY A 1 141 ? 5.071 -5.200 8.552 1.00 84.50 141 GLY A N 1
ATOM 1116 C CA . GLY A 1 141 ? 6.415 -4.643 8.418 1.00 84.50 141 GLY A CA 1
ATOM 1117 C C . GLY A 1 141 ? 7.218 -4.797 9.711 1.00 84.50 141 GLY A C 1
ATOM 1118 O O . GLY A 1 141 ? 7.076 -4.011 10.641 1.00 84.50 141 GLY A O 1
ATOM 1119 N N . LYS A 1 142 ? 8.090 -5.813 9.779 1.00 80.19 142 LYS A N 1
ATOM 1120 C CA . LYS A 1 142 ? 8.809 -6.223 11.009 1.00 80.19 142 LYS A CA 1
ATOM 1121 C C . LYS A 1 142 ? 9.581 -5.098 11.713 1.00 80.19 142 LYS A C 1
ATOM 1123 O O . LYS A 1 142 ? 9.766 -5.159 12.926 1.00 80.19 142 LYS A O 1
ATOM 1128 N N . THR A 1 143 ? 10.065 -4.116 10.958 1.00 84.75 143 THR A N 1
ATOM 1129 C CA . THR A 1 143 ? 10.891 -3.004 11.455 1.00 84.75 143 THR A CA 1
ATOM 1130 C C . THR A 1 143 ? 10.160 -1.665 11.462 1.00 84.75 143 THR A C 1
ATOM 1132 O O . THR A 1 143 ? 10.734 -0.679 11.911 1.00 84.75 143 THR A O 1
ATOM 1135 N N . ILE A 1 144 ? 8.923 -1.612 10.966 1.00 92.31 144 ILE A N 1
ATOM 1136 C CA . ILE A 1 144 ? 8.162 -0.371 10.821 1.00 92.31 144 ILE A CA 1
ATOM 1137 C C . ILE A 1 144 ? 7.537 -0.009 12.161 1.00 92.31 144 ILE A C 1
ATOM 1139 O O . ILE A 1 144 ? 6.887 -0.838 12.806 1.00 92.31 144 ILE A O 1
ATOM 1143 N N . ARG A 1 145 ? 7.737 1.237 12.589 1.00 89.44 145 ARG A N 1
ATOM 1144 C CA . ARG A 1 145 ? 7.151 1.785 13.812 1.00 89.44 145 ARG A CA 1
ATOM 1145 C C . ARG A 1 145 ? 6.771 3.235 13.560 1.00 89.44 145 ARG A C 1
ATOM 1147 O O . ARG A 1 145 ? 7.623 4.114 13.567 1.00 89.44 145 ARG A O 1
ATOM 1154 N N . LEU A 1 146 ? 5.481 3.470 13.354 1.00 93.50 146 LEU A N 1
ATOM 1155 C CA . LEU A 1 146 ? 4.938 4.823 13.342 1.00 93.50 146 LEU A CA 1
ATOM 1156 C C . LEU A 1 146 ? 5.112 5.466 14.720 1.00 93.50 146 LEU A C 1
ATOM 1158 O O . LEU A 1 146 ? 4.970 4.789 15.747 1.00 93.50 146 LEU A O 1
ATOM 1162 N N . ASP A 1 147 ? 5.410 6.761 14.733 1.00 93.81 147 ASP A N 1
ATOM 1163 C CA . ASP A 1 147 ? 5.501 7.522 15.972 1.00 93.81 147 ASP A CA 1
ATOM 1164 C C . ASP A 1 147 ? 4.107 7.738 16.603 1.00 93.81 147 ASP A C 1
ATOM 1166 O O . ASP A 1 147 ? 3.066 7.325 16.074 1.00 93.81 147 ASP A O 1
ATOM 1170 N N . GLU A 1 148 ? 4.065 8.357 17.785 1.00 93.75 148 GLU A N 1
ATOM 1171 C CA . GLU A 1 148 ? 2.799 8.608 18.480 1.00 93.75 148 GLU A CA 1
ATOM 1172 C C . GLU A 1 148 ? 1.867 9.533 17.679 1.00 93.75 148 GLU A C 1
ATOM 1174 O O . GLU A 1 148 ? 0.646 9.332 17.671 1.00 93.75 148 GLU A O 1
ATOM 1179 N N . LYS A 1 149 ? 2.428 10.524 16.978 1.00 95.25 149 LYS A N 1
ATOM 1180 C CA . LYS A 1 149 ? 1.674 11.497 16.181 1.00 95.25 149 LYS A CA 1
ATOM 1181 C C . LYS A 1 149 ? 0.990 10.800 15.003 1.00 95.25 149 LYS A C 1
ATOM 1183 O O . LYS A 1 149 ? -0.217 10.975 14.810 1.00 95.25 149 LYS A O 1
ATOM 1188 N N . ASP A 1 150 ? 1.724 9.966 14.281 1.00 96.31 150 ASP A N 1
ATOM 1189 C CA . ASP A 1 150 ? 1.258 9.165 13.155 1.00 96.31 150 ASP A CA 1
ATOM 1190 C C . ASP A 1 150 ? 0.242 8.113 13.577 1.00 96.31 150 ASP A C 1
ATOM 1192 O O . ASP A 1 150 ? -0.798 7.954 12.928 1.00 96.31 150 ASP A O 1
ATOM 1196 N N . CYS A 1 151 ? 0.471 7.442 14.706 1.00 96.50 151 CYS A N 1
ATOM 1197 C CA . CYS A 1 151 ? -0.515 6.526 15.271 1.00 96.50 151 CYS A CA 1
ATOM 1198 C C . CYS A 1 151 ? -1.826 7.255 15.592 1.00 96.50 151 CYS A C 1
ATOM 1200 O O . CYS A 1 151 ? -2.906 6.772 15.247 1.00 96.50 151 CYS A O 1
ATOM 1202 N N . LYS A 1 152 ? -1.750 8.426 16.237 1.00 95.94 152 LYS A N 1
ATOM 1203 C CA . LYS A 1 152 ? -2.927 9.197 16.653 1.00 95.94 152 LYS A CA 1
ATOM 1204 C C . LYS A 1 152 ? -3.749 9.679 15.459 1.00 95.94 152 LYS A C 1
ATOM 1206 O O . LYS A 1 152 ? -4.963 9.459 15.448 1.00 95.94 152 LYS A O 1
ATOM 1211 N N . ARG A 1 153 ? -3.116 10.298 14.459 1.00 95.81 153 ARG A N 1
ATOM 1212 C CA . ARG A 1 153 ? -3.824 10.798 13.267 1.00 95.81 153 ARG A CA 1
ATOM 1213 C C . ARG A 1 153 ? -4.382 9.660 12.412 1.00 95.81 153 ARG A C 1
ATOM 1215 O O . ARG A 1 153 ? -5.544 9.728 12.019 1.00 95.81 153 ARG A O 1
ATOM 1222 N N . SER A 1 154 ? -3.643 8.555 12.259 1.00 97.50 154 SER A N 1
ATOM 1223 C CA . SER A 1 154 ? -4.145 7.349 11.584 1.00 97.50 154 SER A CA 1
ATOM 1224 C C . SER A 1 154 ? -5.368 6.781 12.301 1.00 97.50 154 SER A C 1
ATOM 1226 O O . SER A 1 154 ? -6.377 6.486 11.666 1.00 97.50 154 SER A O 1
ATOM 1228 N N . ASN A 1 155 ? -5.334 6.678 13.635 1.00 97.75 155 ASN A N 1
ATOM 1229 C CA . ASN A 1 155 ? -6.471 6.186 14.415 1.00 97.75 155 ASN A CA 1
ATOM 1230 C C . ASN A 1 155 ? -7.707 7.087 14.269 1.00 97.75 155 ASN A C 1
ATOM 1232 O O . ASN A 1 155 ? -8.828 6.580 14.178 1.00 97.75 155 ASN A O 1
ATOM 1236 N N . GLN A 1 156 ? -7.519 8.408 14.237 1.00 96.94 156 GLN A N 1
ATOM 1237 C CA . GLN A 1 156 ? -8.605 9.360 14.013 1.00 96.94 156 GLN A CA 1
ATOM 1238 C C . GLN A 1 156 ? -9.195 9.208 12.605 1.00 96.94 156 GLN A C 1
ATOM 1240 O O . GLN A 1 156 ? -10.407 9.037 12.474 1.00 96.94 156 GLN A O 1
ATOM 1245 N N . ALA A 1 157 ? -8.350 9.184 11.573 1.00 97.12 157 ALA A N 1
ATOM 1246 C CA . ALA A 1 157 ? -8.766 8.993 10.187 1.00 97.12 157 ALA A CA 1
ATOM 1247 C C . ALA A 1 157 ? -9.520 7.668 9.990 1.00 97.12 157 ALA A C 1
ATOM 1249 O O . ALA A 1 157 ? -10.628 7.651 9.453 1.00 97.12 157 ALA A O 1
ATOM 1250 N N . LEU A 1 158 ? -8.976 6.560 10.504 1.00 97.75 158 LEU A N 1
ATOM 1251 C CA . LEU A 1 158 ? -9.611 5.241 10.454 1.00 97.75 158 LEU A CA 1
ATOM 1252 C C . LEU A 1 158 ? -10.957 5.212 11.183 1.00 97.75 158 LEU A C 1
ATOM 1254 O O . LEU A 1 158 ? -11.880 4.552 10.715 1.00 97.75 158 LEU A O 1
ATOM 1258 N N . SER A 1 159 ? -11.101 5.936 12.296 1.00 96.69 159 SER A N 1
ATOM 1259 C CA . SER A 1 159 ? -12.376 6.034 13.022 1.00 96.69 159 SER A CA 1
ATOM 1260 C C . SER A 1 159 ? -13.437 6.784 12.210 1.00 96.69 159 SER A C 1
ATOM 1262 O O . SER A 1 159 ? -14.597 6.366 12.173 1.00 96.69 159 SER A O 1
ATOM 1264 N N . THR A 1 160 ? -13.042 7.855 11.514 1.00 95.94 160 THR A N 1
ATOM 1265 C CA . THR A 1 160 ? -13.918 8.590 10.589 1.00 95.94 160 THR A CA 1
ATOM 1266 C C . THR A 1 160 ? -14.349 7.706 9.419 1.00 95.94 160 THR A C 1
ATOM 1268 O O . THR A 1 160 ? -15.543 7.599 9.135 1.00 95.94 160 THR A O 1
ATOM 1271 N N . ILE A 1 161 ? -13.401 7.007 8.785 1.00 96.06 161 ILE A N 1
ATOM 1272 C CA . ILE A 1 161 ? -13.683 6.098 7.664 1.00 96.06 161 ILE A CA 1
ATOM 1273 C C . ILE A 1 161 ? -14.587 4.943 8.117 1.00 96.06 161 ILE A C 1
ATOM 1275 O O . ILE A 1 161 ? -15.550 4.619 7.423 1.00 96.06 161 ILE A O 1
ATOM 1279 N N . LEU A 1 162 ? -14.326 4.357 9.291 1.00 96.31 162 LEU A N 1
ATOM 1280 C CA . LEU A 1 162 ? -15.162 3.306 9.872 1.00 96.31 162 LEU A CA 1
ATOM 1281 C C . LEU A 1 162 ? -16.593 3.799 10.091 1.00 96.31 162 LEU A C 1
ATOM 1283 O O . LEU A 1 162 ? -17.531 3.113 9.706 1.00 96.31 162 LEU A O 1
ATOM 1287 N N . THR A 1 163 ? -16.767 5.003 10.641 1.00 94.81 163 THR A N 1
ATOM 1288 C CA . THR A 1 163 ? -18.096 5.602 10.844 1.00 94.81 163 THR A CA 1
ATOM 1289 C C . THR A 1 163 ? -18.843 5.746 9.518 1.00 94.81 163 THR A C 1
ATOM 1291 O O . THR A 1 163 ? -19.995 5.331 9.416 1.00 94.81 163 THR A O 1
ATOM 1294 N N . ALA A 1 164 ? -18.180 6.259 8.477 1.00 93.94 164 ALA A N 1
ATOM 1295 C CA . ALA A 1 164 ? -18.774 6.375 7.146 1.00 93.94 164 ALA A CA 1
ATOM 1296 C C . ALA A 1 164 ? -19.129 5.003 6.542 1.00 93.94 164 ALA A C 1
ATOM 1298 O O . ALA A 1 164 ? -20.199 4.844 5.957 1.00 93.94 164 ALA A O 1
ATOM 1299 N N . ALA A 1 165 ? -18.264 4.000 6.716 1.00 94.75 165 ALA A N 1
ATOM 1300 C CA . ALA A 1 165 ? -18.493 2.634 6.250 1.00 94.75 165 ALA A CA 1
ATOM 1301 C C . ALA A 1 165 ? -19.635 1.925 6.998 1.00 94.75 165 ALA A C 1
ATOM 1303 O O . ALA A 1 165 ? -20.344 1.109 6.407 1.00 94.75 165 ALA A O 1
ATOM 1304 N N . THR A 1 166 ? -19.828 2.231 8.283 1.00 94.25 166 THR A N 1
ATOM 1305 C CA . THR A 1 166 ? -20.977 1.766 9.069 1.00 94.25 166 THR A CA 1
ATOM 1306 C C . THR A 1 166 ? -22.264 2.398 8.554 1.00 94.25 166 THR A C 1
ATOM 1308 O O . THR A 1 166 ? -23.210 1.672 8.255 1.00 94.25 166 THR A O 1
ATOM 1311 N N . SER A 1 167 ? -22.284 3.720 8.363 1.00 93.44 167 SER A N 1
ATOM 1312 C CA . SER A 1 167 ? -23.454 4.440 7.840 1.00 93.44 167 SER A CA 1
ATOM 1313 C C . SER A 1 167 ? -23.865 3.986 6.436 1.00 93.44 167 SER A C 1
ATOM 1315 O O . SER A 1 167 ? -25.050 3.991 6.120 1.00 93.44 167 SER A O 1
ATOM 1317 N N . SER A 1 168 ? -22.910 3.575 5.597 1.00 93.31 168 SER A N 1
ATOM 1318 C CA . SER A 1 168 ? -23.183 3.066 4.247 1.00 93.31 168 SER A CA 1
ATOM 1319 C C . SER A 1 168 ? -23.462 1.559 4.182 1.00 93.31 168 SER A C 1
ATOM 1321 O O . SER A 1 168 ? -23.746 1.043 3.104 1.00 93.31 168 SER A O 1
ATOM 1323 N N . GLY A 1 169 ? -23.340 0.828 5.297 1.00 94.00 169 GLY A N 1
ATOM 1324 C CA . GLY A 1 169 ? -23.470 -0.632 5.316 1.00 94.00 169 GLY A CA 1
ATOM 1325 C C . GLY A 1 169 ? -22.341 -1.384 4.594 1.00 94.00 169 GLY A C 1
ATOM 1326 O O . GLY A 1 169 ? -22.483 -2.569 4.297 1.00 94.00 169 GLY A O 1
ATOM 1327 N N . ASN A 1 170 ? -21.207 -0.736 4.305 1.00 95.56 170 ASN A N 1
ATOM 1328 C CA . ASN A 1 170 ? -20.088 -1.344 3.580 1.00 95.56 170 ASN A CA 1
ATOM 1329 C C . ASN A 1 170 ? -19.224 -2.220 4.502 1.00 95.56 170 ASN A C 1
ATOM 1331 O O . ASN A 1 170 ? -18.203 -1.784 5.038 1.00 95.56 170 ASN A O 1
ATOM 1335 N N . THR A 1 171 ? -19.636 -3.473 4.682 1.00 96.38 171 THR A N 1
ATOM 1336 C CA . THR A 1 171 ? -19.003 -4.433 5.602 1.00 96.38 171 THR A CA 1
ATOM 1337 C C . THR A 1 171 ? -17.551 -4.753 5.244 1.00 96.38 171 THR A C 1
ATOM 1339 O O . THR A 1 171 ? -16.724 -4.904 6.142 1.00 96.38 171 THR A O 1
ATOM 1342 N N . THR A 1 172 ? -17.206 -4.796 3.954 1.00 96.69 172 THR A N 1
ATOM 1343 C CA . THR A 1 172 ? -15.821 -4.990 3.501 1.00 96.69 172 THR A CA 1
ATOM 1344 C C . THR A 1 172 ? -14.928 -3.840 3.953 1.00 96.69 172 THR A C 1
ATOM 1346 O O . THR A 1 172 ? -13.874 -4.084 4.534 1.00 96.69 172 THR A O 1
ATOM 1349 N N . LEU A 1 173 ? -15.346 -2.586 3.742 1.00 96.75 173 LEU A N 1
ATOM 1350 C CA . LEU A 1 173 ? -14.552 -1.439 4.184 1.00 96.75 173 LEU A CA 1
ATOM 1351 C C . LEU A 1 173 ? -14.466 -1.371 5.713 1.00 96.75 173 LEU A C 1
ATOM 1353 O O . LEU A 1 173 ? -13.393 -1.086 6.240 1.00 96.75 173 LEU A O 1
ATOM 1357 N N . GLN A 1 174 ? -15.551 -1.695 6.426 1.00 97.38 174 GLN A N 1
ATOM 1358 C CA . GLN A 1 174 ? -15.500 -1.829 7.883 1.00 97.38 174 GLN A CA 1
ATOM 1359 C C . GLN A 1 174 ? -14.411 -2.835 8.285 1.00 97.38 174 GLN A C 1
ATOM 1361 O O . GLN A 1 174 ? -13.530 -2.490 9.068 1.00 97.38 174 GLN A O 1
ATOM 1366 N N . ALA A 1 175 ? -14.391 -4.039 7.702 1.00 97.69 175 ALA A N 1
ATOM 1367 C CA . ALA A 1 175 ? -13.365 -5.044 7.989 1.00 97.69 175 ALA A CA 1
ATOM 1368 C C . ALA A 1 175 ? -11.935 -4.539 7.702 1.00 97.69 175 ALA A C 1
ATOM 1370 O O . ALA A 1 175 ? -11.050 -4.726 8.541 1.00 97.69 175 ALA A O 1
ATOM 1371 N N . CYS A 1 176 ? -11.712 -3.848 6.576 1.00 97.19 176 CYS A N 1
ATOM 1372 C CA . CYS A 1 176 ? -10.416 -3.241 6.250 1.00 97.19 176 CYS A CA 1
ATOM 1373 C C . CYS A 1 176 ? -9.983 -2.204 7.304 1.00 97.19 176 CYS A C 1
ATOM 1375 O O . CYS A 1 176 ? -8.847 -2.256 7.781 1.00 97.19 176 CYS A O 1
ATOM 1377 N N . CYS A 1 177 ? -10.887 -1.318 7.741 1.00 96.81 177 CYS A N 1
ATOM 1378 C CA . CYS A 1 177 ? -10.622 -0.356 8.818 1.00 96.81 177 CYS A CA 1
ATOM 1379 C C . CYS A 1 177 ? -10.306 -1.047 10.146 1.00 96.81 177 CYS A C 1
ATOM 1381 O O . CYS A 1 177 ? -9.353 -0.668 10.828 1.00 96.81 177 CYS A O 1
ATOM 1383 N N . LEU A 1 178 ? -11.078 -2.076 10.513 1.00 97.88 178 LEU A N 1
ATOM 1384 C CA . LEU A 1 178 ? -10.822 -2.847 11.725 1.00 97.88 178 LEU A CA 1
ATOM 1385 C C . LEU A 1 178 ? -9.411 -3.449 11.694 1.00 97.88 178 LEU A C 1
ATOM 1387 O O . LEU A 1 178 ? -8.671 -3.313 12.665 1.00 97.88 178 LEU A O 1
ATOM 1391 N N . TYR A 1 179 ? -9.004 -4.082 10.592 1.00 97.62 179 TYR A N 1
ATOM 1392 C CA . TYR A 1 179 ? -7.657 -4.643 10.490 1.00 97.62 179 TYR A CA 1
ATOM 1393 C C . TYR A 1 179 ? -6.558 -3.581 10.526 1.00 97.62 179 TYR A C 1
ATOM 1395 O O . TYR A 1 179 ? -5.555 -3.803 11.199 1.00 97.62 179 TYR A O 1
ATOM 1403 N N . ALA A 1 180 ? -6.760 -2.421 9.900 1.00 97.19 180 ALA A N 1
ATOM 1404 C CA . ALA A 1 180 ? -5.812 -1.306 9.929 1.00 97.19 180 ALA A CA 1
ATOM 1405 C C . ALA A 1 180 ? -5.468 -0.833 11.353 1.00 97.19 180 ALA A C 1
ATOM 1407 O O . ALA A 1 180 ? -4.316 -0.499 11.628 1.00 97.19 180 ALA A O 1
ATOM 1408 N N . PHE A 1 181 ? -6.408 -0.914 12.301 1.00 97.81 181 PHE A N 1
ATOM 1409 C CA . PHE A 1 181 ? -6.127 -0.595 13.704 1.00 97.81 181 PHE A CA 1
ATOM 1410 C C . PHE A 1 181 ? -5.131 -1.545 14.388 1.00 97.81 181 PHE A C 1
ATOM 1412 O O . PHE A 1 181 ? -4.642 -1.216 15.466 1.00 97.81 181 PHE A O 1
ATOM 1419 N N . ARG A 1 182 ? -4.797 -2.713 13.821 1.00 94.69 182 ARG A N 1
ATOM 1420 C CA . ARG A 1 182 ? -3.818 -3.635 14.432 1.00 94.69 182 ARG A CA 1
ATOM 1421 C C . ARG A 1 182 ? -2.449 -2.981 14.633 1.00 94.69 182 ARG A C 1
ATOM 1423 O O . ARG A 1 182 ? -1.834 -3.203 15.678 1.00 94.69 182 ARG A O 1
ATOM 1430 N N . GLY A 1 183 ? -2.002 -2.181 13.663 1.00 90.75 183 GLY A N 1
ATOM 1431 C CA . GLY A 1 183 ? -0.692 -1.527 13.691 1.00 90.75 183 GLY A CA 1
ATOM 1432 C C . GLY A 1 183 ? -0.629 -0.305 14.610 1.00 90.75 183 GLY A C 1
ATOM 1433 O O . GLY A 1 183 ? 0.386 -0.091 15.268 1.00 90.75 183 GLY A O 1
ATOM 1434 N N . THR A 1 184 ? -1.719 0.461 14.726 1.00 95.12 184 THR A N 1
ATOM 1435 C CA . THR A 1 184 ? -1.709 1.786 15.384 1.00 95.12 184 THR A CA 1
ATOM 1436 C C . THR A 1 184 ? -2.665 1.938 16.564 1.00 95.12 184 THR A C 1
ATOM 1438 O O . THR A 1 184 ? -2.494 2.852 17.372 1.00 95.12 184 THR A O 1
ATOM 1441 N N . GLY A 1 185 ? -3.659 1.061 16.707 1.00 96.38 185 GLY A N 1
ATOM 1442 C CA . GLY A 1 185 ? -4.764 1.224 17.652 1.00 96.38 185 GLY A CA 1
ATOM 1443 C C . GLY A 1 185 ? -4.309 1.285 19.106 1.00 96.38 185 GLY A C 1
ATOM 1444 O O . GLY A 1 185 ? -3.446 0.520 19.524 1.00 96.38 185 GLY A O 1
ATOM 1445 N N . ASP A 1 186 ? -4.884 2.183 19.892 1.00 95.75 186 ASP A N 1
ATOM 1446 C CA . ASP A 1 186 ? -4.576 2.359 21.311 1.00 95.75 186 ASP A CA 1
ATOM 1447 C C . ASP A 1 186 ? -5.734 1.872 22.210 1.00 95.75 186 ASP A C 1
ATOM 1449 O O . ASP A 1 186 ? -6.668 1.194 21.767 1.00 95.75 186 ASP A O 1
ATOM 1453 N N . LYS A 1 187 ? -5.691 2.213 23.506 1.00 96.25 187 LYS A N 1
ATOM 1454 C CA . LYS A 1 187 ? -6.787 1.905 24.439 1.00 96.25 187 LYS A CA 1
ATOM 1455 C C . LYS A 1 187 ? -8.116 2.547 24.013 1.00 96.25 187 LYS A C 1
ATOM 1457 O O . LYS A 1 187 ? -9.153 1.905 24.149 1.00 96.25 187 LYS A O 1
ATOM 1462 N N . LYS A 1 188 ? -8.094 3.763 23.456 1.00 96.81 188 LYS A N 1
ATOM 1463 C CA . LYS A 1 188 ? -9.307 4.461 22.999 1.00 96.81 188 LYS A CA 1
ATOM 1464 C C . LYS A 1 188 ? -9.921 3.751 21.798 1.00 96.81 188 LYS A C 1
ATOM 1466 O O . LYS A 1 188 ? -11.138 3.599 21.743 1.00 96.81 188 LYS A O 1
ATOM 1471 N N . VAL A 1 189 ? -9.091 3.258 20.879 1.00 97.75 189 VAL A N 1
ATOM 1472 C CA . VAL A 1 189 ? -9.545 2.423 19.759 1.00 97.75 189 VAL A CA 1
ATOM 1473 C C . VAL A 1 189 ? -10.176 1.128 20.266 1.00 97.75 189 VAL A C 1
ATOM 1475 O O . VAL A 1 189 ? -11.235 0.753 19.778 1.00 97.75 189 VAL A O 1
ATOM 1478 N N . ILE A 1 190 ? -9.606 0.460 21.277 1.00 97.94 190 ILE A N 1
ATOM 1479 C CA . ILE A 1 190 ? -10.247 -0.726 21.877 1.00 97.94 190 ILE A CA 1
ATOM 1480 C C . ILE A 1 190 ? -11.653 -0.390 22.397 1.00 97.94 190 ILE A C 1
ATOM 1482 O O . ILE A 1 190 ? -12.594 -1.145 22.139 1.00 97.94 190 ILE A O 1
ATOM 1486 N N 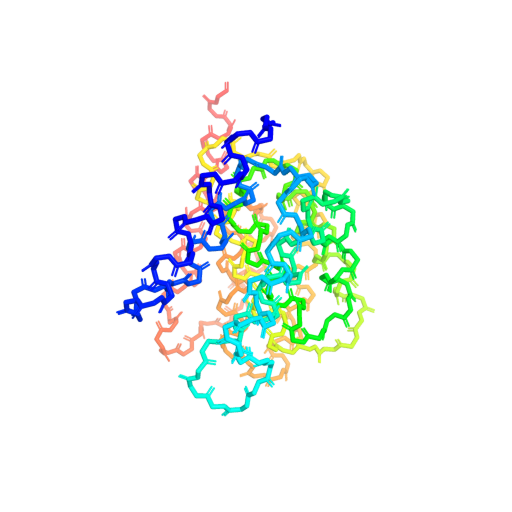. ASP A 1 191 ? -11.807 0.722 23.114 1.00 97.56 191 ASP A N 1
ATOM 1487 C CA . ASP A 1 191 ? -13.101 1.136 23.662 1.00 97.56 191 ASP A CA 1
ATOM 1488 C C . ASP A 1 191 ? -14.099 1.527 22.565 1.00 97.56 191 ASP A C 1
ATOM 1490 O O . ASP A 1 191 ? -15.288 1.226 22.683 1.00 97.56 191 ASP A O 1
ATOM 1494 N N . LEU A 1 192 ? -13.622 2.136 21.475 1.00 96.56 192 LEU A N 1
ATOM 1495 C CA . LEU A 1 192 ? -14.414 2.392 20.272 1.00 96.56 192 LEU A CA 1
ATOM 1496 C C . LEU A 1 192 ? -14.886 1.081 19.638 1.00 96.56 192 LEU A C 1
ATOM 1498 O O . LEU A 1 192 ? -16.079 0.925 19.385 1.00 96.56 192 LEU A O 1
ATOM 1502 N N . LEU A 1 193 ? -13.980 0.123 19.423 1.00 96.56 193 LEU A N 1
ATOM 1503 C CA . LEU A 1 193 ? -14.302 -1.151 18.782 1.00 96.56 193 LEU A CA 1
ATOM 1504 C C . LEU A 1 193 ? -15.303 -1.955 19.611 1.00 96.56 193 LEU A C 1
ATOM 1506 O O . LEU A 1 193 ? -16.240 -2.500 19.046 1.00 96.56 193 LEU A O 1
ATOM 1510 N N . LYS A 1 194 ? -15.183 -1.988 20.943 1.00 96.12 194 LYS A N 1
ATOM 1511 C CA . LYS A 1 194 ? -16.143 -2.692 21.818 1.00 96.12 194 LYS A CA 1
ATOM 1512 C C . LYS A 1 194 ? -17.587 -2.204 21.680 1.00 96.12 194 LYS A C 1
ATOM 1514 O O . LYS A 1 194 ? -18.498 -2.986 21.930 1.00 96.12 194 LYS A O 1
ATOM 1519 N N . LYS A 1 195 ? -17.792 -0.938 21.307 1.00 94.44 195 LYS A N 1
ATOM 1520 C CA . LYS A 1 195 ? -19.124 -0.348 21.092 1.00 94.44 195 LYS A CA 1
ATOM 1521 C C . LYS A 1 195 ? -19.704 -0.677 19.716 1.00 94.44 195 LYS A C 1
ATOM 1523 O O . LYS A 1 195 ? -20.895 -0.477 19.511 1.00 94.44 195 LYS A O 1
ATOM 1528 N N . GLN A 1 196 ? -18.884 -1.155 18.779 1.00 91.69 196 GLN A N 1
ATOM 1529 C CA . GLN A 1 196 ? -19.346 -1.544 17.451 1.00 91.69 196 GLN A CA 1
ATOM 1530 C C . GLN A 1 196 ? -20.027 -2.922 17.495 1.00 91.69 196 GLN A C 1
ATOM 1532 O O . GLN A 1 196 ? -19.558 -3.823 18.214 1.00 91.69 196 GLN A O 1
ATOM 1537 N N . PRO A 1 197 ? -21.099 -3.125 16.707 1.00 91.56 197 PRO A N 1
ATOM 1538 C CA . PRO A 1 197 ? -21.655 -4.455 16.496 1.00 91.56 197 PRO A CA 1
ATOM 1539 C C . PRO A 1 197 ? -20.607 -5.380 15.863 1.00 91.56 197 PRO A C 1
ATOM 1541 O O . PRO A 1 197 ? -19.604 -4.936 15.300 1.00 91.56 197 PRO A O 1
ATOM 1544 N N . ASP A 1 198 ? -20.801 -6.690 16.001 1.00 93.75 198 ASP A N 1
ATOM 1545 C CA . ASP A 1 198 ? -20.025 -7.638 15.202 1.00 93.75 198 ASP A CA 1
ATOM 1546 C C . ASP A 1 198 ? -20.408 -7.523 13.724 1.00 93.75 198 ASP A C 1
ATOM 1548 O O . ASP A 1 198 ? -21.560 -7.255 13.382 1.00 93.75 198 ASP A O 1
ATOM 1552 N N . LEU A 1 199 ? -19.417 -7.702 12.851 1.00 96.12 199 LEU A N 1
ATOM 1553 C CA . LEU A 1 199 ? -19.648 -7.749 11.412 1.00 96.12 199 LEU A CA 1
ATOM 1554 C C . LEU A 1 199 ? -20.325 -9.078 11.040 1.00 96.12 199 LEU A C 1
ATOM 1556 O O . LEU A 1 199 ? -20.118 -10.077 11.731 1.00 96.12 199 LEU A O 1
ATOM 1560 N N . PRO A 1 200 ? -21.097 -9.135 9.944 1.00 95.62 200 PRO A N 1
ATOM 1561 C CA . PRO A 1 200 ? -21.585 -10.407 9.427 1.00 95.62 200 PRO A CA 1
ATOM 1562 C C . PRO A 1 200 ? -20.429 -11.288 8.928 1.00 95.62 200 PRO A C 1
ATOM 1564 O O . PRO A 1 200 ? -19.316 -10.815 8.672 1.00 95.62 200 PRO A O 1
ATOM 1567 N N . GLU A 1 201 ? -20.701 -12.581 8.754 1.00 95.12 201 GLU A N 1
ATOM 1568 C CA . GLU A 1 201 ? -19.766 -13.503 8.102 1.00 95.12 201 GLU A CA 1
ATOM 1569 C C . GLU A 1 201 ? -19.402 -13.009 6.682 1.00 95.12 201 GLU A C 1
ATOM 1571 O O . GLU A 1 201 ? -20.253 -12.433 5.999 1.00 95.12 201 GLU A O 1
ATOM 1576 N N . PRO A 1 202 ? -18.146 -13.188 6.227 1.00 94.25 202 PRO A N 1
ATOM 1577 C CA . PRO A 1 202 ? -17.059 -13.953 6.860 1.00 94.25 202 PRO A CA 1
ATOM 1578 C C . PRO A 1 202 ? -16.250 -13.179 7.927 1.00 94.25 202 PRO A C 1
ATOM 1580 O O . PRO A 1 202 ? -15.227 -13.659 8.415 1.00 94.25 202 PRO A O 1
ATOM 1583 N N . TRP A 1 203 ? -16.658 -11.957 8.285 1.00 95.75 203 TRP A N 1
ATOM 1584 C CA . TRP A 1 203 ? -15.875 -11.037 9.123 1.00 95.75 203 TRP A CA 1
ATOM 1585 C C . TRP A 1 203 ? -16.239 -11.076 10.614 1.00 95.75 203 TRP A C 1
ATOM 1587 O O . TRP A 1 203 ? -15.730 -10.261 11.388 1.00 95.75 203 TRP A O 1
ATOM 1597 N N . GLY A 1 204 ? -17.080 -12.019 11.051 1.00 93.88 204 GLY A N 1
ATOM 1598 C CA . GLY A 1 204 ? -17.641 -12.047 12.411 1.00 93.88 204 GLY A CA 1
ATOM 1599 C C . GLY A 1 204 ? -16.605 -12.098 13.537 1.00 93.88 204 GLY A C 1
ATOM 1600 O O . GLY A 1 204 ? -16.845 -11.615 14.642 1.00 93.88 204 GLY A O 1
ATOM 1601 N N . LYS A 1 205 ? -15.399 -12.610 13.265 1.00 95.00 205 LYS A N 1
ATOM 1602 C CA . LYS A 1 205 ? -14.305 -12.697 14.253 1.00 95.00 205 LYS A CA 1
ATOM 1603 C C . LYS A 1 205 ? -13.347 -11.502 14.233 1.00 95.00 205 LYS A C 1
ATOM 1605 O O . LYS A 1 205 ? -12.548 -11.348 15.163 1.00 95.00 205 LYS A O 1
ATOM 1610 N N . THR A 1 206 ? -13.443 -10.627 13.230 1.00 95.69 206 THR A N 1
ATOM 1611 C CA . THR A 1 206 ? -12.483 -9.541 12.979 1.00 95.69 206 THR A CA 1
ATOM 1612 C C . THR A 1 206 ? -12.307 -8.629 14.191 1.00 95.69 206 THR A C 1
ATOM 1614 O O . THR A 1 206 ? -11.177 -8.400 14.625 1.00 95.69 206 THR A O 1
ATOM 1617 N N . LYS A 1 207 ? -13.407 -8.174 14.807 1.00 96.69 207 LYS A N 1
ATOM 1618 C CA . LYS A 1 207 ? -13.386 -7.296 15.991 1.00 96.69 207 LYS A CA 1
ATOM 1619 C C . LYS A 1 207 ? -12.591 -7.894 17.148 1.00 96.69 207 LYS A C 1
ATOM 1621 O O . LYS A 1 207 ? -11.686 -7.256 17.690 1.00 96.69 207 LYS A O 1
ATOM 1626 N N . LYS A 1 208 ? -12.899 -9.143 17.501 1.00 96.75 208 LYS A N 1
ATOM 1627 C CA . LYS A 1 208 ? -12.241 -9.869 18.594 1.00 96.75 208 LYS A CA 1
ATOM 1628 C C . LYS A 1 208 ? -10.744 -10.038 18.335 1.00 96.75 208 LYS A C 1
ATOM 1630 O O . LYS A 1 208 ? -9.935 -9.839 19.242 1.00 96.75 208 LYS A O 1
ATOM 1635 N N . ASP A 1 209 ? -10.374 -10.389 17.108 1.00 96.25 209 ASP A N 1
ATOM 1636 C CA . ASP A 1 209 ? -8.980 -10.629 16.743 1.00 96.25 209 ASP A CA 1
ATOM 1637 C C . ASP A 1 209 ? -8.156 -9.341 16.728 1.00 96.25 209 ASP A C 1
ATOM 1639 O O . ASP A 1 209 ? -7.033 -9.325 17.236 1.00 96.25 209 ASP A O 1
ATOM 1643 N N . VAL A 1 210 ? -8.719 -8.250 16.207 1.00 97.44 210 VAL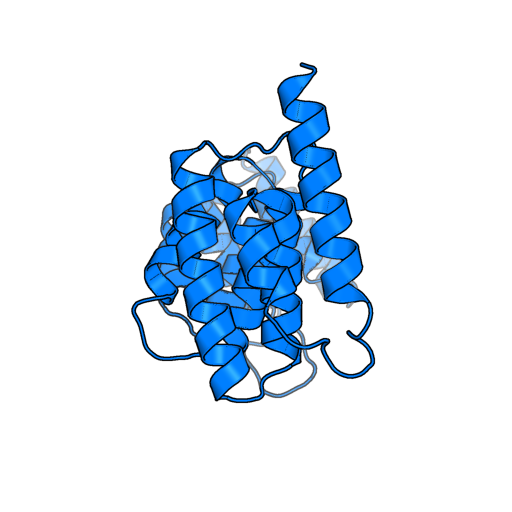 A N 1
ATOM 1644 C CA . VAL A 1 210 ? -8.085 -6.924 16.200 1.00 97.44 210 VAL A CA 1
ATOM 1645 C C . VAL A 1 210 ? -7.851 -6.420 17.623 1.00 97.44 210 VAL A C 1
ATOM 1647 O O . VAL A 1 210 ? -6.719 -6.066 17.949 1.00 97.44 210 VAL A O 1
ATOM 1650 N N . ILE A 1 211 ? -8.866 -6.458 18.497 1.00 98.06 211 ILE A N 1
ATOM 1651 C CA . ILE A 1 211 ? -8.719 -6.045 19.906 1.00 98.06 211 ILE A CA 1
ATOM 1652 C C . ILE A 1 211 ? -7.592 -6.832 20.581 1.00 98.06 211 ILE A C 1
ATOM 1654 O O . ILE A 1 211 ? -6.732 -6.244 21.240 1.00 98.06 211 ILE A O 1
ATOM 1658 N N . ARG A 1 212 ? -7.549 -8.156 20.379 1.00 97.12 212 ARG A N 1
ATOM 1659 C CA . ARG A 1 212 ? -6.491 -9.010 20.937 1.00 97.12 212 ARG A CA 1
ATOM 1660 C C . ARG A 1 212 ? -5.105 -8.598 20.434 1.00 97.12 212 ARG A C 1
ATOM 1662 O O . ARG A 1 212 ? -4.159 -8.579 21.221 1.00 97.12 212 ARG A O 1
ATOM 1669 N N . HIS A 1 213 ? -4.968 -8.288 19.145 1.00 95.56 213 HIS A N 1
ATOM 1670 C CA . HIS A 1 213 ? -3.700 -7.837 18.565 1.00 95.56 213 HIS A CA 1
ATOM 1671 C C . HIS A 1 213 ? -3.240 -6.501 19.151 1.00 95.56 213 HIS A C 1
ATOM 1673 O O . HIS A 1 213 ? -2.088 -6.396 19.572 1.00 95.56 213 HIS A O 1
ATOM 1679 N N . ILE A 1 214 ? -4.144 -5.525 19.262 1.00 96.25 214 ILE A N 1
ATOM 1680 C CA . ILE A 1 214 ? -3.839 -4.218 19.855 1.00 96.25 214 ILE A CA 1
ATOM 1681 C C . ILE A 1 214 ? -3.357 -4.380 21.303 1.00 96.25 214 ILE A C 1
ATOM 1683 O O . ILE A 1 214 ? -2.312 -3.852 21.680 1.00 96.25 214 ILE A O 1
ATOM 1687 N N . GLN A 1 215 ? -4.078 -5.163 22.110 1.00 96.62 215 GLN A N 1
ATOM 1688 C CA . GLN A 1 215 ? -3.714 -5.415 23.508 1.00 96.62 215 GLN A CA 1
ATOM 1689 C C . GLN A 1 215 ? -2.329 -6.055 23.645 1.00 96.62 215 GLN A C 1
ATOM 1691 O O . GLN A 1 215 ? -1.545 -5.642 24.502 1.00 96.62 215 GLN A O 1
ATOM 1696 N N . LYS A 1 216 ? -2.013 -7.046 22.799 1.00 94.31 216 LYS A N 1
ATOM 1697 C CA . LYS A 1 216 ? -0.687 -7.679 22.775 1.00 94.31 216 LYS A CA 1
ATOM 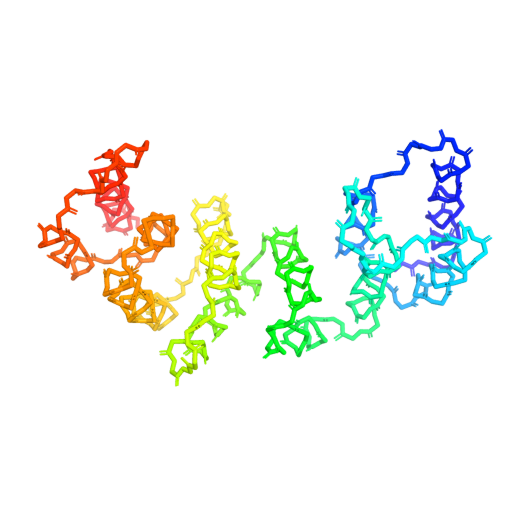1698 C C . LYS A 1 216 ? 0.408 -6.662 22.445 1.00 94.31 216 LYS A C 1
ATOM 1700 O O . LYS A 1 216 ? 1.394 -6.607 23.170 1.00 94.31 216 LYS A O 1
ATOM 1705 N N . ARG A 1 217 ? 0.208 -5.832 21.414 1.00 91.88 217 ARG A N 1
ATOM 1706 C CA . ARG A 1 217 ? 1.170 -4.803 20.981 1.00 91.88 217 ARG A CA 1
ATOM 1707 C C . ARG A 1 217 ? 1.470 -3.792 22.089 1.00 91.88 217 ARG A C 1
ATOM 1709 O O . ARG A 1 217 ? 2.635 -3.594 22.415 1.00 91.88 217 ARG A O 1
ATOM 1716 N N . ILE A 1 218 ? 0.434 -3.226 22.713 1.00 91.62 218 ILE A N 1
ATOM 1717 C CA . ILE A 1 218 ? 0.581 -2.266 23.824 1.00 91.62 218 ILE A CA 1
ATOM 1718 C C . ILE A 1 218 ? 1.354 -2.901 24.988 1.00 91.62 218 ILE A C 1
ATOM 1720 O O . ILE A 1 218 ? 2.246 -2.280 25.560 1.00 91.62 218 ILE A O 1
ATOM 1724 N N . LYS A 1 219 ? 1.045 -4.158 25.335 1.00 91.38 219 LYS A N 1
ATOM 1725 C CA . LYS A 1 219 ? 1.743 -4.866 26.417 1.00 91.38 219 LYS A CA 1
ATOM 1726 C C . LYS A 1 219 ? 3.223 -5.090 26.094 1.00 91.38 219 LYS A C 1
ATOM 1728 O O . LYS A 1 219 ? 4.057 -4.918 26.974 1.00 91.38 219 LYS A O 1
ATOM 1733 N N . SER A 1 220 ? 3.549 -5.450 24.853 1.00 86.75 220 SER A N 1
ATOM 1734 C CA . SER A 1 220 ? 4.936 -5.611 24.404 1.00 86.75 220 SER A CA 1
ATOM 1735 C C . SER A 1 220 ? 5.724 -4.300 24.420 1.00 86.75 220 SER A C 1
ATOM 1737 O O . SER A 1 220 ? 6.906 -4.333 24.728 1.00 86.75 220 SER A O 1
ATOM 1739 N N . GLN A 1 221 ? 5.086 -3.164 24.124 1.00 80.62 221 GLN A N 1
ATOM 1740 C CA . GLN A 1 221 ? 5.729 -1.844 24.159 1.00 80.62 221 GLN A CA 1
ATOM 1741 C C . GLN A 1 221 ? 6.027 -1.360 25.583 1.00 80.62 221 GLN A C 1
ATOM 1743 O O . GLN A 1 221 ? 7.050 -0.732 25.795 1.00 80.62 221 GLN A O 1
ATOM 1748 N N . ASN A 1 222 ? 5.174 -1.681 26.559 1.00 76.50 222 ASN A N 1
ATOM 1749 C CA . ASN A 1 222 ? 5.393 -1.299 27.961 1.00 76.50 222 ASN A CA 1
ATOM 1750 C C . ASN A 1 222 ? 6.460 -2.149 28.678 1.00 76.50 222 ASN A C 1
ATOM 1752 O O . ASN A 1 222 ? 6.849 -1.816 29.793 1.00 76.50 222 ASN A O 1
ATOM 1756 N N . ASN A 1 223 ? 6.865 -3.272 28.079 1.00 67.38 223 ASN A N 1
ATOM 1757 C CA . ASN A 1 223 ? 7.829 -4.219 28.642 1.00 67.38 223 ASN A CA 1
ATOM 1758 C C . ASN A 1 223 ? 9.223 -4.123 27.986 1.00 67.38 223 ASN A C 1
ATOM 1760 O O . ASN A 1 223 ? 10.082 -4.945 28.306 1.00 67.38 223 ASN A O 1
ATOM 1764 N N . ALA A 1 224 ? 9.411 -3.205 27.034 1.00 57.91 224 ALA A N 1
ATOM 1765 C CA . ALA A 1 224 ? 10.652 -2.968 26.296 1.00 57.91 224 ALA A CA 1
ATOM 1766 C C . ALA A 1 224 ? 11.286 -1.650 26.749 1.00 57.91 224 ALA A C 1
ATOM 1768 O O . ALA A 1 224 ? 12.533 -1.593 26.755 1.00 57.91 224 ALA A O 1
#

Radius of gyration: 19.35 Å; chains: 1; bounding box: 48×31×57 Å

Organism: NCBI:txid933080

pLDDT: mean 94.18, std 5.44, range [57.91, 98.12]

Sequence (224 aa):
MDEKTAIRTINWLRRLDEKNEMEMEDLLALVKKPSPLLAKPLRNLSRDADWQGLNDRLIIPFVAWADVVCAYCENGLSAIIAMARKRDHLSHLALAVLETLNNQESAEVLADLLEDTATTTYQAEYLKKLTSTFNLVVSFGKTIRLDEKDCKRSNQALSTILTAATSSGNTTLQACCLYAFRGTGDKKVIDLLKKQPDLPEPWGKTKKDVIRHIQKRIKSQNNA

Secondary structure (DSSP, 8-state):
--HHHHHHHHHHHHHHHHTT---HHHHHHGGGS--HHHHHHHHHHHHHTT---S-SSSS--HHHHHHHHHHHHHHTHHHHHHHHHH-SHHHHHHHHHHHHH-SHHHHHHHHHHHHHHHTS---HHHHHHHHHHHHHHHHH-TT----HHHHHHHHHHHHHHHHHHHHTT-HHHHHHHHHHHHHH--HHHHHHHHHSPPPPTTSTTHHHHHHHHHHHHHHHHHT-

Foldseek 3Di:
DDLVVLVVLLVVQLVCLVVVNDDLVSLLVCLLPAALSNLVSLLVSCVVSVAAADDPDPHPRSNLSSVLSNQCSNPNVVSLLVQLVVLDPSVLSSLVSLLSNLDQVSLLSLLVSLLVPLVDDDDQVSLLSSLQSNLSSQQVSPPHADDLVSLVSSLVSLLSQLVVCVVVVVLSSVLSSLSSCLRRPAPVNLVVLVPDDAGDPPRRCSSVVSSVSRVVVVVVVVVD